Protein AF-A0AAN6MLG3-F1 (afdb_monomer_lite)

pLDDT: mean 74.7, std 16.3, range [35.72, 95.75]

Structure (mmCIF, N/CA/C/O backbone):
data_AF-A0AAN6MLG3-F1
#
_entry.id   AF-A0AAN6MLG3-F1
#
loop_
_atom_site.group_PDB
_atom_site.id
_atom_site.type_symbol
_atom_site.label_atom_id
_atom_site.label_alt_id
_atom_site.label_comp_id
_atom_site.label_asym_id
_atom_site.label_entity_id
_atom_site.label_seq_id
_atom_site.pdbx_PDB_ins_code
_atom_site.Cartn_x
_atom_site.Cartn_y
_atom_site.Cartn_z
_atom_site.occupancy
_atom_site.B_iso_or_equiv
_atom_site.auth_seq_id
_atom_site.auth_comp_id
_atom_site.auth_asym_id
_atom_site.auth_atom_id
_atom_site.pdbx_PDB_model_num
ATOM 1 N N . MET A 1 1 ? 61.355 -0.699 26.979 1.00 39.03 1 MET A N 1
ATOM 2 C CA . MET A 1 1 ? 60.784 -0.140 25.737 1.00 39.03 1 MET A CA 1
ATOM 3 C C . MET A 1 1 ? 59.552 -0.961 25.421 1.00 39.03 1 MET A C 1
ATOM 5 O O . MET A 1 1 ? 59.698 -2.146 25.158 1.00 39.03 1 MET A O 1
ATOM 9 N N . ALA A 1 2 ? 58.367 -0.387 25.614 1.00 37.03 2 ALA A N 1
ATOM 10 C CA . ALA A 1 2 ? 57.099 -1.087 25.440 1.00 37.03 2 ALA A CA 1
ATOM 11 C C . ALA A 1 2 ? 56.761 -1.196 23.945 1.00 37.03 2 ALA A C 1
ATOM 13 O O . ALA A 1 2 ? 56.869 -0.209 23.219 1.00 37.03 2 ALA A O 1
ATOM 14 N N . GLN A 1 3 ? 56.396 -2.400 23.507 1.00 35.72 3 GLN A N 1
ATOM 15 C CA . GLN A 1 3 ? 55.822 -2.662 22.191 1.00 35.72 3 GLN A CA 1
ATOM 16 C C . GLN A 1 3 ? 54.368 -2.180 22.207 1.00 35.72 3 GLN A C 1
ATOM 18 O O . GLN A 1 3 ? 53.610 -2.551 23.100 1.00 35.72 3 GLN A O 1
ATOM 23 N N . ALA A 1 4 ? 54.000 -1.325 21.256 1.00 36.88 4 ALA A N 1
ATOM 24 C CA . ALA A 1 4 ? 52.615 -0.947 21.018 1.00 36.88 4 ALA A CA 1
ATOM 25 C C . ALA A 1 4 ? 52.067 -1.848 19.907 1.00 36.88 4 ALA A C 1
ATOM 27 O O . ALA A 1 4 ? 52.471 -1.729 18.750 1.00 36.88 4 ALA A O 1
ATOM 28 N N . GLU A 1 5 ? 51.185 -2.770 20.284 1.00 39.78 5 GLU A N 1
ATOM 29 C CA . GLU A 1 5 ? 50.334 -3.521 19.366 1.00 39.78 5 GLU A CA 1
ATOM 30 C C . GLU A 1 5 ? 49.346 -2.547 18.716 1.00 39.78 5 GLU A C 1
ATOM 32 O O . GLU A 1 5 ? 48.476 -1.972 19.372 1.00 39.78 5 GLU A O 1
ATOM 37 N N . THR A 1 6 ? 49.499 -2.320 17.415 1.00 40.38 6 THR A N 1
ATOM 38 C CA . THR A 1 6 ? 48.501 -1.620 16.608 1.00 40.38 6 THR A CA 1
ATOM 39 C C . THR A 1 6 ? 47.349 -2.579 16.333 1.00 40.38 6 THR A C 1
ATOM 41 O O . THR A 1 6 ? 47.477 -3.482 15.507 1.00 40.38 6 THR A O 1
ATOM 44 N N . LEU A 1 7 ? 46.238 -2.380 17.046 1.00 38.62 7 LEU A N 1
ATOM 45 C CA . LEU A 1 7 ? 44.931 -2.956 16.733 1.00 38.62 7 LEU A CA 1
ATOM 46 C C . LEU A 1 7 ? 44.590 -2.652 15.269 1.00 38.62 7 LEU A C 1
ATOM 48 O O . LEU A 1 7 ? 44.518 -1.485 14.874 1.00 38.62 7 LEU A O 1
ATOM 52 N N . GLY A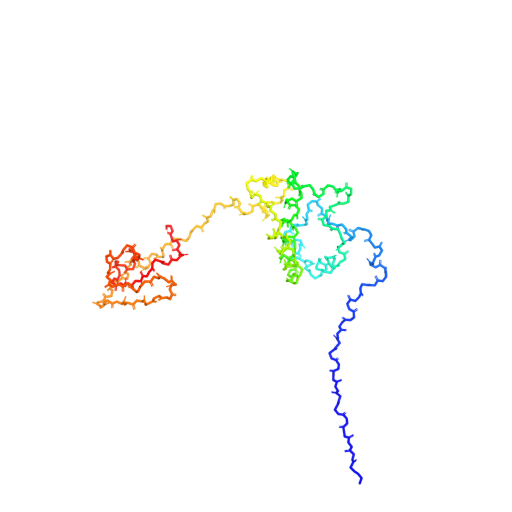 1 8 ? 44.416 -3.709 14.475 1.00 37.19 8 GLY A N 1
ATOM 53 C CA . GLY A 1 8 ? 43.867 -3.624 13.131 1.00 37.19 8 GLY A CA 1
ATOM 54 C C . GLY A 1 8 ? 42.471 -3.027 13.213 1.00 37.19 8 GLY A C 1
ATOM 55 O O . GLY A 1 8 ? 41.558 -3.635 13.761 1.00 37.19 8 GLY A O 1
ATOM 56 N N . VAL A 1 9 ? 42.335 -1.800 12.722 1.00 38.03 9 VAL A N 1
ATOM 57 C CA . VAL A 1 9 ? 41.037 -1.246 12.367 1.00 38.03 9 VAL A CA 1
ATOM 58 C C . VAL A 1 9 ? 40.644 -1.976 11.094 1.00 38.03 9 VAL A C 1
ATOM 60 O O . VAL A 1 9 ? 41.190 -1.680 10.028 1.00 38.03 9 VAL A O 1
ATOM 63 N N . ASP A 1 10 ? 39.759 -2.959 11.233 1.00 35.91 10 ASP A N 1
ATOM 64 C CA . ASP A 1 10 ? 38.975 -3.472 10.119 1.00 35.91 10 ASP A CA 1
ATOM 65 C C . ASP A 1 10 ? 38.279 -2.255 9.513 1.00 35.91 10 ASP A C 1
ATOM 67 O O . ASP A 1 10 ? 37.382 -1.653 10.105 1.00 35.91 10 ASP A O 1
ATOM 71 N N . LYS A 1 11 ? 38.807 -1.792 8.380 1.00 37.47 11 LYS A N 1
ATOM 72 C CA . LYS A 1 11 ? 38.084 -0.854 7.542 1.00 37.47 11 LYS A CA 1
ATOM 73 C C . LYS A 1 11 ? 36.884 -1.640 7.061 1.00 37.47 11 LYS A C 1
ATOM 75 O O . LYS A 1 11 ? 37.064 -2.579 6.291 1.00 37.47 11 LYS A O 1
ATOM 80 N N . ASP A 1 12 ? 35.704 -1.264 7.539 1.00 37.47 12 ASP A N 1
ATOM 81 C CA . ASP A 1 12 ? 34.470 -1.528 6.821 1.00 37.47 12 ASP A CA 1
ATOM 82 C C . ASP A 1 12 ? 34.761 -1.177 5.357 1.00 37.47 12 ASP A C 1
ATOM 84 O O . ASP A 1 12 ? 35.065 -0.022 5.036 1.00 37.47 12 ASP A O 1
ATOM 88 N N . GLU A 1 13 ? 34.826 -2.199 4.503 1.00 40.91 13 GLU A N 1
ATOM 89 C CA . GLU A 1 13 ? 34.836 -2.031 3.059 1.00 40.91 13 GLU A CA 1
ATOM 90 C C . GLU A 1 13 ? 33.511 -1.351 2.733 1.00 40.91 13 GLU A C 1
ATOM 92 O O . GLU A 1 13 ? 32.466 -1.975 2.575 1.00 40.91 13 GLU A O 1
ATOM 97 N N . GLU A 1 14 ? 33.542 -0.023 2.745 1.00 47.22 14 GLU A N 1
ATOM 98 C CA . GLU A 1 14 ? 32.589 0.808 2.046 1.00 47.22 14 GLU A CA 1
ATOM 99 C C . GLU A 1 14 ? 32.763 0.393 0.585 1.00 47.22 14 GLU A C 1
ATOM 101 O O . GLU A 1 14 ? 33.699 0.847 -0.077 1.00 47.22 14 GLU A O 1
ATOM 106 N N . ASP A 1 15 ? 31.962 -0.592 0.151 1.00 47.97 15 ASP A N 1
ATOM 107 C CA . ASP A 1 15 ? 31.847 -1.014 -1.240 1.00 47.97 15 ASP A CA 1
ATOM 108 C C . ASP A 1 15 ? 31.888 0.265 -2.073 1.00 47.97 15 ASP A C 1
ATOM 110 O O . ASP A 1 15 ? 30.999 1.116 -1.955 1.00 47.97 15 ASP A O 1
ATOM 114 N N . ASP A 1 16 ? 32.960 0.447 -2.846 1.00 50.84 16 ASP A N 1
ATOM 115 C CA . ASP A 1 16 ? 33.102 1.556 -3.780 1.00 50.84 16 ASP A CA 1
ATOM 116 C C . ASP A 1 16 ? 32.096 1.303 -4.911 1.00 50.84 16 ASP A C 1
ATOM 118 O O . ASP A 1 16 ? 32.432 0.844 -5.998 1.00 50.84 16 ASP A O 1
ATOM 122 N N . ASP A 1 17 ? 30.820 1.542 -4.597 1.00 57.00 17 ASP A N 1
ATOM 123 C CA . ASP A 1 17 ? 29.603 1.252 -5.363 1.00 57.00 17 ASP A CA 1
ATOM 124 C C . ASP A 1 17 ? 29.434 2.273 -6.503 1.00 57.00 17 ASP A C 1
ATOM 126 O O . ASP A 1 17 ? 28.324 2.631 -6.911 1.00 57.00 17 ASP A O 1
ATOM 130 N N . ARG A 1 18 ? 30.560 2.815 -6.992 1.00 55.94 18 ARG A N 1
ATOM 131 C CA . ARG A 1 18 ? 30.592 3.674 -8.164 1.00 55.94 18 ARG A CA 1
ATOM 132 C C . ARG A 1 18 ? 30.417 2.787 -9.396 1.00 55.94 18 ARG A C 1
ATOM 134 O O . ARG A 1 18 ? 31.162 1.824 -9.571 1.00 55.94 18 ARG A O 1
ATOM 141 N N . PRO A 1 19 ? 29.436 3.099 -10.255 1.00 55.22 19 PRO A N 1
ATOM 142 C CA . PRO A 1 19 ? 29.181 2.323 -11.458 1.00 55.22 19 PRO A CA 1
ATOM 143 C C . PRO A 1 19 ? 30.453 2.243 -12.313 1.00 55.22 19 PRO A C 1
ATOM 145 O O . PRO A 1 19 ? 31.112 3.258 -12.531 1.00 55.22 19 PRO A O 1
ATOM 148 N N . THR A 1 20 ? 30.818 1.047 -12.780 1.00 58.16 20 THR A N 1
ATOM 149 C CA . THR A 1 20 ? 31.962 0.879 -13.688 1.00 58.16 20 THR A CA 1
ATOM 150 C C . THR A 1 20 ? 31.683 1.604 -15.008 1.00 58.16 20 THR A C 1
ATOM 152 O O . THR A 1 20 ? 30.547 1.593 -15.485 1.00 58.16 20 THR A O 1
ATOM 155 N N . ASP A 1 21 ? 32.706 2.220 -15.617 1.00 55.84 21 ASP A N 1
ATOM 156 C CA . ASP A 1 21 ? 32.570 3.010 -16.859 1.00 55.84 21 ASP A CA 1
ATOM 157 C C . ASP A 1 21 ? 31.824 2.251 -17.978 1.00 55.84 21 ASP A C 1
ATOM 159 O O . ASP A 1 21 ? 31.069 2.845 -18.744 1.00 55.84 21 ASP A O 1
ATOM 163 N N . GLU A 1 22 ? 31.946 0.923 -18.035 1.00 56.06 22 GLU A N 1
ATOM 164 C CA . GLU A 1 22 ? 31.243 0.072 -19.006 1.00 56.06 22 GLU A CA 1
ATOM 165 C C . GLU A 1 22 ? 29.717 0.033 -18.800 1.00 56.06 22 GLU A C 1
ATOM 167 O O . GLU A 1 22 ? 28.959 0.031 -19.770 1.00 56.06 22 GLU A O 1
ATOM 172 N N . LEU A 1 23 ? 29.241 0.044 -17.550 1.00 57.00 23 LEU A N 1
ATOM 173 C CA . LEU A 1 23 ? 27.809 0.037 -17.222 1.00 57.00 23 LEU A CA 1
ATOM 174 C C . LEU A 1 23 ? 27.195 1.440 -17.282 1.00 57.00 23 LEU A C 1
ATOM 176 O O . LEU A 1 23 ? 25.992 1.578 -17.510 1.00 57.00 23 LEU A O 1
ATOM 180 N N . ILE A 1 24 ? 28.019 2.485 -17.143 1.00 57.22 24 ILE A N 1
ATOM 181 C CA . ILE A 1 24 ? 27.606 3.878 -17.350 1.00 57.22 24 ILE A CA 1
ATOM 182 C C . ILE A 1 24 ? 27.152 4.100 -18.797 1.00 57.22 24 ILE A C 1
ATOM 184 O O . ILE A 1 24 ? 26.248 4.902 -19.007 1.00 57.22 24 ILE A O 1
ATOM 188 N N . HIS A 1 25 ? 27.706 3.379 -19.777 1.00 57.56 25 HIS A N 1
ATOM 189 C CA . HIS A 1 25 ? 27.414 3.552 -21.207 1.00 57.56 25 HIS A CA 1
ATOM 190 C C . HIS A 1 25 ? 26.347 2.609 -21.782 1.00 57.56 25 HIS A C 1
ATOM 192 O O . HIS A 1 25 ? 26.108 2.631 -22.988 1.00 57.56 25 HIS A O 1
ATOM 198 N N . ASN A 1 26 ? 25.681 1.797 -20.955 1.00 70.56 26 ASN A N 1
ATOM 199 C CA . ASN A 1 26 ? 24.587 0.958 -21.434 1.00 70.56 26 ASN A CA 1
ATOM 200 C C . ASN A 1 26 ? 23.271 1.756 -21.487 1.00 70.56 26 ASN A C 1
ATOM 202 O O . ASN A 1 26 ? 22.559 1.874 -20.486 1.00 70.56 26 ASN A O 1
ATOM 206 N N . GLU A 1 27 ? 22.947 2.278 -22.672 1.00 70.06 27 GLU A N 1
ATOM 207 C CA . GLU A 1 27 ? 21.729 3.058 -22.935 1.00 70.06 27 GLU A CA 1
ATOM 208 C C . GLU A 1 27 ? 20.440 2.285 -22.589 1.00 70.06 27 GLU A C 1
ATOM 210 O O . GLU A 1 27 ? 19.469 2.890 -22.134 1.00 70.06 27 GLU A O 1
ATOM 215 N N . GLU A 1 28 ? 20.439 0.949 -22.678 1.00 72.69 28 GLU A N 1
ATOM 216 C CA . GLU A 1 28 ? 19.277 0.118 -22.327 1.00 72.69 28 GLU A CA 1
ATOM 217 C C . GLU A 1 28 ? 18.967 0.136 -20.822 1.00 72.69 28 GLU A C 1
ATOM 219 O O . GLU A 1 28 ? 17.814 -0.027 -20.419 1.00 72.69 28 GLU A O 1
ATOM 224 N N . LEU A 1 29 ? 19.976 0.350 -19.969 1.00 75.44 29 LEU A N 1
ATOM 225 C CA . LEU A 1 29 ? 19.796 0.433 -18.514 1.00 75.44 29 LEU A CA 1
ATOM 226 C C . LEU A 1 29 ? 19.329 1.819 -18.063 1.00 75.44 29 LEU A C 1
ATOM 228 O O . LEU A 1 29 ? 18.821 1.967 -16.948 1.00 75.44 29 LEU A O 1
ATOM 232 N N . TRP A 1 30 ? 19.482 2.838 -18.913 1.00 78.19 30 TRP A N 1
ATOM 233 C CA . TRP A 1 30 ? 19.115 4.208 -18.573 1.00 78.19 30 TRP A CA 1
ATOM 234 C C . TRP A 1 30 ? 17.603 4.412 -18.527 1.00 78.19 30 TRP A C 1
ATOM 236 O O . TRP A 1 30 ? 17.131 5.245 -17.746 1.00 78.19 30 TRP A O 1
ATOM 246 N N . PHE A 1 31 ? 16.851 3.659 -19.332 1.00 80.12 31 PHE A N 1
ATOM 247 C CA . PHE A 1 31 ? 15.403 3.776 -19.457 1.00 80.12 31 PHE A CA 1
ATOM 248 C C . PHE A 1 31 ? 14.669 2.648 -18.711 1.00 80.12 31 PHE A C 1
ATOM 250 O O . PHE A 1 31 ? 15.171 1.532 -18.572 1.00 80.12 31 PHE A O 1
ATOM 257 N N . PRO A 1 32 ? 13.457 2.903 -18.193 1.00 78.75 32 PRO A N 1
ATOM 258 C CA . PRO A 1 32 ? 12.602 1.846 -17.676 1.00 78.75 32 PRO A CA 1
ATOM 259 C C . PRO A 1 32 ? 12.099 0.956 -18.820 1.00 78.75 32 PRO A C 1
ATOM 261 O O . PRO A 1 32 ? 11.689 1.450 -19.871 1.00 78.75 32 PRO A O 1
ATOM 264 N N . SER A 1 33 ? 12.053 -0.357 -18.582 1.00 77.31 33 SER A N 1
ATOM 265 C CA . SER A 1 33 ? 11.338 -1.283 -19.463 1.00 77.31 33 SER A CA 1
ATOM 266 C C . SER A 1 33 ? 9.832 -1.165 -19.227 1.00 77.31 33 SER A C 1
ATOM 268 O O . SER A 1 33 ? 9.378 -1.052 -18.083 1.00 77.31 33 SER A O 1
ATOM 270 N N . TRP A 1 34 ? 9.050 -1.158 -20.311 1.00 72.19 34 TRP A N 1
ATOM 271 C CA . TRP A 1 34 ? 7.597 -1.035 -20.237 1.00 72.19 34 TRP A CA 1
ATOM 272 C C . TRP A 1 34 ? 6.859 -2.145 -20.998 1.00 72.19 34 TRP A C 1
ATOM 274 O O . TRP A 1 34 ? 7.113 -2.317 -22.191 1.00 72.19 34 TRP A O 1
ATOM 284 N N . PRO A 1 35 ? 5.887 -2.829 -20.358 1.00 75.38 35 PRO A N 1
ATOM 285 C CA . PRO A 1 35 ? 5.625 -2.822 -18.914 1.00 75.38 35 PRO A CA 1
ATOM 286 C C . PRO A 1 35 ? 6.829 -3.394 -18.137 1.00 75.38 35 PRO A C 1
ATOM 288 O O . PRO A 1 35 ? 7.578 -4.194 -18.699 1.00 75.38 35 PRO A O 1
ATOM 291 N N . PRO A 1 36 ? 7.032 -3.033 -16.852 1.00 79.06 36 PRO A N 1
ATOM 292 C CA . PRO A 1 36 ? 8.096 -3.652 -16.056 1.00 79.06 36 PRO A CA 1
ATOM 293 C C . PRO A 1 36 ? 7.854 -5.163 -15.955 1.00 79.06 36 PRO A C 1
ATOM 295 O O . PRO A 1 36 ? 6.730 -5.593 -16.208 1.00 79.06 36 PRO A O 1
ATOM 298 N N . PRO A 1 37 ? 8.826 -5.999 -15.572 1.00 83.62 37 PRO A N 1
ATOM 299 C CA . PRO A 1 37 ? 8.610 -7.435 -15.413 1.00 83.62 37 PRO A CA 1
ATOM 300 C C . PRO A 1 37 ? 7.599 -7.779 -14.310 1.00 83.62 37 PRO A C 1
ATOM 302 O O . PRO A 1 37 ? 7.250 -6.959 -13.452 1.00 83.62 37 PRO A O 1
ATOM 305 N N . ASN A 1 38 ? 7.077 -9.005 -14.355 1.00 82.69 38 ASN A N 1
ATOM 306 C CA . ASN A 1 38 ? 6.112 -9.466 -13.364 1.00 82.69 38 ASN A CA 1
ATOM 307 C C . ASN A 1 38 ? 6.758 -9.673 -11.982 1.00 82.69 38 ASN A C 1
ATOM 309 O O . ASN A 1 38 ? 7.988 -9.743 -11.887 1.00 82.69 38 ASN A O 1
ATOM 313 N N . PRO A 1 39 ? 5.955 -9.748 -10.902 1.00 83.56 39 PRO A N 1
ATOM 314 C CA . PRO A 1 39 ? 6.504 -9.773 -9.553 1.00 83.56 39 PRO A CA 1
ATOM 315 C C . PRO A 1 39 ? 7.445 -10.957 -9.376 1.00 83.56 39 PRO A C 1
ATOM 317 O O . PRO A 1 39 ? 8.556 -10.792 -8.887 1.00 83.56 39 PRO A O 1
ATOM 320 N N . ARG A 1 40 ? 7.054 -12.141 -9.856 1.00 85.00 40 ARG A N 1
ATOM 321 C CA . ARG A 1 40 ? 7.876 -13.350 -9.756 1.00 85.00 40 ARG A CA 1
ATOM 322 C C . ARG A 1 40 ? 9.226 -13.230 -10.458 1.00 85.00 40 ARG A C 1
ATOM 324 O O . ARG A 1 40 ? 10.214 -13.668 -9.881 1.00 85.00 40 ARG A O 1
ATOM 331 N N . ALA A 1 41 ? 9.294 -12.620 -11.638 1.00 85.81 41 ALA A N 1
ATOM 332 C CA . ALA A 1 41 ? 10.550 -12.409 -12.354 1.00 85.81 41 ALA A CA 1
ATOM 333 C C . ALA A 1 41 ? 11.469 -11.439 -11.602 1.00 85.81 41 ALA A C 1
ATOM 335 O O . ALA A 1 41 ? 12.659 -11.709 -11.462 1.00 85.81 41 ALA A O 1
ATOM 336 N N . ILE A 1 42 ? 10.919 -10.347 -11.056 1.00 87.31 42 ILE A N 1
ATOM 337 C CA . ILE A 1 42 ? 11.704 -9.410 -10.237 1.00 87.31 42 ILE A CA 1
ATOM 338 C C . ILE A 1 42 ? 12.214 -10.109 -8.973 1.00 87.31 42 ILE A C 1
ATOM 340 O O . ILE A 1 42 ? 13.367 -9.938 -8.599 1.00 87.31 42 ILE A O 1
ATOM 344 N N . LEU A 1 43 ? 11.370 -10.911 -8.321 1.00 87.94 43 LEU A N 1
ATOM 345 C CA . LEU A 1 43 ? 11.724 -11.616 -7.091 1.00 87.94 43 LEU A CA 1
ATOM 346 C C . LEU A 1 43 ? 12.750 -12.735 -7.326 1.00 87.94 43 LEU A C 1
ATOM 348 O O . LEU A 1 43 ? 13.587 -12.962 -6.455 1.00 87.94 43 LEU A O 1
ATOM 352 N N . ALA A 1 44 ? 12.698 -13.415 -8.476 1.00 91.25 44 ALA A N 1
ATOM 353 C CA . ALA A 1 44 ? 13.640 -14.473 -8.840 1.00 91.25 44 ALA A CA 1
ATOM 354 C C . ALA A 1 44 ? 15.071 -13.944 -9.018 1.00 91.25 44 ALA A C 1
ATOM 356 O O . ALA A 1 44 ? 16.025 -14.614 -8.636 1.00 91.25 44 ALA A O 1
ATOM 357 N N . GLU A 1 45 ? 15.213 -12.727 -9.543 1.00 91.06 45 GLU A N 1
ATOM 358 C CA . GLU A 1 45 ? 16.504 -12.089 -9.824 1.00 91.06 45 GLU A CA 1
ATOM 359 C C . GLU A 1 45 ? 16.645 -10.759 -9.067 1.00 91.06 45 GLU A C 1
ATOM 361 O O . GLU A 1 45 ? 17.124 -9.762 -9.611 1.00 91.06 45 GLU A O 1
ATOM 366 N N . ARG A 1 46 ? 16.202 -10.721 -7.802 1.00 89.25 46 ARG A N 1
ATOM 367 C CA . ARG A 1 46 ? 16.035 -9.470 -7.040 1.00 89.25 46 ARG A CA 1
ATOM 368 C C . ARG A 1 46 ? 17.295 -8.609 -6.994 1.00 89.25 46 ARG A C 1
ATOM 370 O O . ARG A 1 46 ? 17.213 -7.405 -7.227 1.00 89.25 46 ARG A O 1
ATOM 377 N N . GLU A 1 47 ? 18.448 -9.202 -6.701 1.00 87.38 47 GLU A N 1
ATOM 378 C CA . GLU A 1 47 ? 19.713 -8.466 -6.577 1.00 87.38 47 GLU A CA 1
ATOM 379 C C . GLU A 1 47 ? 20.178 -7.894 -7.919 1.00 87.38 47 GLU A C 1
ATOM 381 O O . GLU A 1 47 ? 20.505 -6.711 -8.001 1.00 87.38 47 GLU A O 1
ATOM 386 N N . ALA A 1 48 ? 20.108 -8.687 -8.991 1.00 86.81 48 ALA A N 1
ATOM 387 C CA . ALA A 1 48 ? 20.423 -8.227 -10.342 1.00 86.81 48 ALA A CA 1
ATOM 388 C C . ALA A 1 48 ? 19.445 -7.133 -10.805 1.00 86.81 48 ALA A C 1
ATOM 390 O O . ALA A 1 48 ? 19.847 -6.131 -11.403 1.00 86.81 48 ALA A O 1
ATOM 391 N N . TYR A 1 49 ? 18.157 -7.272 -10.471 1.00 88.19 49 TYR A N 1
ATOM 392 C CA . TYR A 1 49 ? 17.141 -6.259 -10.745 1.00 88.19 49 TYR A CA 1
ATOM 393 C C . TYR A 1 49 ? 17.435 -4.953 -10.010 1.00 88.19 49 TYR A C 1
ATOM 395 O O . TYR A 1 49 ? 17.391 -3.879 -10.612 1.00 88.19 49 TYR A O 1
ATOM 403 N N . ARG A 1 50 ? 17.770 -5.043 -8.720 1.00 88.38 50 ARG A N 1
ATOM 404 C CA . ARG A 1 50 ? 18.158 -3.900 -7.895 1.00 88.38 50 ARG A CA 1
ATOM 405 C C . ARG A 1 50 ? 19.410 -3.228 -8.443 1.00 88.38 50 ARG A C 1
ATOM 407 O O . ARG A 1 50 ? 19.427 -2.004 -8.526 1.00 88.38 50 ARG A O 1
ATOM 414 N N . HIS A 1 51 ? 20.411 -4.005 -8.861 1.00 85.69 51 HIS A N 1
ATOM 415 C CA . HIS A 1 51 ? 21.618 -3.481 -9.492 1.00 85.69 51 HIS A CA 1
ATOM 416 C C . HIS A 1 51 ? 21.265 -2.690 -10.754 1.00 85.69 51 HIS A C 1
ATOM 418 O O . HIS A 1 51 ? 21.620 -1.523 -10.843 1.00 85.69 51 HIS A O 1
ATOM 424 N N . ARG A 1 52 ? 20.445 -3.242 -11.659 1.00 85.06 52 ARG A N 1
ATOM 425 C CA . ARG A 1 52 ? 19.938 -2.522 -12.842 1.00 85.06 52 ARG A CA 1
ATOM 426 C C . ARG A 1 52 ? 19.227 -1.212 -12.489 1.00 85.06 52 ARG A C 1
ATOM 428 O O . ARG A 1 52 ? 19.449 -0.209 -13.158 1.00 85.06 52 ARG A O 1
ATOM 435 N N . LEU A 1 53 ? 18.389 -1.196 -11.450 1.00 86.25 53 LEU A N 1
ATOM 436 C CA . LEU A 1 53 ? 17.681 0.022 -11.036 1.00 86.25 53 LEU A CA 1
ATOM 437 C C . LEU A 1 53 ? 18.630 1.154 -10.614 1.00 86.25 53 LEU A C 1
ATOM 439 O O . LEU A 1 53 ? 18.249 2.314 -10.752 1.00 86.25 53 LEU A O 1
ATOM 443 N N . ARG A 1 54 ? 19.851 0.846 -10.151 1.00 82.12 54 ARG A N 1
ATOM 444 C CA . ARG A 1 54 ? 20.864 1.861 -9.805 1.00 82.12 54 ARG A CA 1
ATOM 445 C C . ARG A 1 54 ? 21.330 2.671 -11.015 1.00 82.12 54 ARG A C 1
ATOM 447 O O . ARG A 1 54 ? 21.646 3.844 -10.862 1.00 82.12 54 ARG A O 1
ATOM 454 N N . TYR A 1 55 ? 21.335 2.071 -12.205 1.00 82.94 55 TYR A N 1
ATOM 455 C CA . TYR A 1 55 ? 21.798 2.710 -13.446 1.00 82.94 55 TYR A CA 1
ATOM 456 C C . TYR A 1 55 ? 20.687 3.449 -14.200 1.00 82.94 55 TYR A C 1
ATOM 458 O O . TYR A 1 55 ? 20.945 4.086 -15.223 1.00 82.94 55 TYR A O 1
ATOM 466 N N . ARG A 1 56 ? 19.445 3.395 -13.702 1.00 81.56 56 ARG A N 1
ATOM 467 C CA . ARG A 1 56 ? 18.309 4.063 -14.337 1.00 81.56 56 ARG A CA 1
ATOM 468 C C . ARG A 1 56 ? 18.455 5.580 -14.215 1.00 81.56 56 ARG A C 1
ATOM 470 O O . ARG A 1 56 ? 18.386 6.135 -13.121 1.00 81.56 56 ARG A O 1
ATOM 477 N N . ARG A 1 57 ? 18.589 6.258 -15.357 1.00 78.75 57 ARG A N 1
ATOM 478 C CA . ARG A 1 57 ? 18.741 7.719 -15.447 1.00 78.75 57 ARG A CA 1
ATOM 479 C C . ARG A 1 57 ? 17.424 8.432 -15.744 1.00 78.75 57 ARG A C 1
ATOM 481 O O . ARG A 1 57 ? 17.224 9.564 -15.307 1.00 78.75 57 ARG A O 1
ATOM 488 N N . TYR A 1 58 ? 16.525 7.771 -16.470 1.00 78.88 58 TYR A N 1
ATOM 489 C CA . TYR A 1 58 ? 15.266 8.341 -16.932 1.00 78.88 58 TYR A CA 1
ATOM 490 C C . TYR A 1 58 ? 14.059 7.700 -16.244 1.00 78.88 58 TYR A C 1
ATOM 492 O O . TYR A 1 58 ? 14.058 6.531 -15.860 1.00 78.88 58 TYR A O 1
ATOM 500 N N . ARG A 1 59 ? 13.000 8.498 -16.069 1.00 75.62 59 ARG A N 1
ATOM 501 C CA . ARG A 1 59 ? 11.753 8.086 -15.397 1.00 75.62 59 ARG A CA 1
ATOM 502 C C . ARG A 1 59 ? 10.699 7.532 -16.354 1.00 75.62 59 ARG A C 1
ATOM 504 O O . ARG A 1 59 ? 9.765 6.874 -15.892 1.00 75.62 59 ARG A O 1
ATOM 511 N N . ALA A 1 60 ? 10.847 7.820 -17.643 1.00 76.50 60 ALA A N 1
ATOM 512 C CA . ALA A 1 60 ? 9.961 7.412 -18.722 1.00 76.50 60 ALA A CA 1
ATOM 513 C C . ALA A 1 60 ? 10.748 6.584 -19.752 1.00 76.50 60 ALA A C 1
ATOM 515 O O . ALA A 1 60 ? 11.960 6.785 -19.858 1.00 76.50 60 ALA A O 1
ATOM 516 N N . PRO A 1 61 ? 10.087 5.662 -20.475 1.00 76.19 61 PRO A N 1
ATOM 517 C CA . PRO A 1 61 ? 10.693 4.937 -21.589 1.00 76.19 61 PRO A CA 1
ATOM 518 C C . PRO A 1 61 ? 11.271 5.869 -22.658 1.00 76.19 61 PRO A C 1
ATOM 520 O O . PRO A 1 61 ? 10.889 7.037 -22.766 1.00 76.19 61 PRO A O 1
ATOM 523 N N . GLU A 1 62 ? 12.175 5.332 -23.469 1.00 76.06 62 GLU A N 1
ATOM 524 C CA . GLU A 1 62 ? 12.812 6.076 -24.550 1.00 76.06 62 GLU A CA 1
ATOM 525 C C . GLU A 1 62 ? 11.778 6.669 -25.529 1.00 76.06 62 GLU A C 1
ATOM 527 O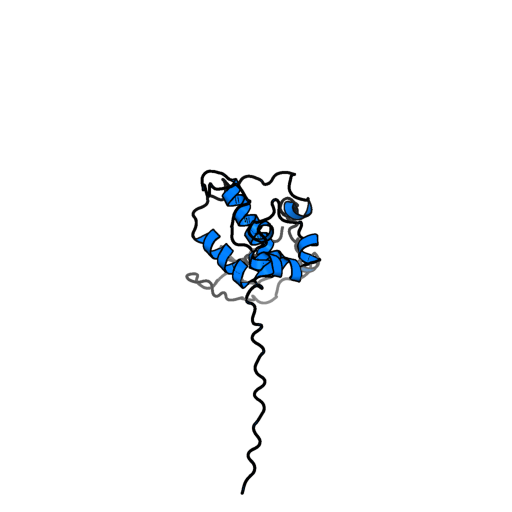 O . GLU A 1 62 ? 10.763 6.050 -25.852 1.00 76.06 62 GLU A O 1
ATOM 532 N N . GLY A 1 63 ? 12.014 7.907 -25.973 1.00 72.44 63 GLY A N 1
ATOM 533 C CA . GLY A 1 63 ? 11.127 8.627 -26.895 1.00 72.44 63 GLY A CA 1
ATOM 534 C C . GLY A 1 63 ? 9.902 9.288 -26.248 1.00 72.44 63 GLY A C 1
ATOM 535 O O . GLY A 1 63 ? 9.208 10.054 -26.917 1.00 72.44 63 GLY A O 1
ATOM 536 N N . ILE A 1 64 ? 9.650 9.069 -24.952 1.00 69.44 64 ILE A 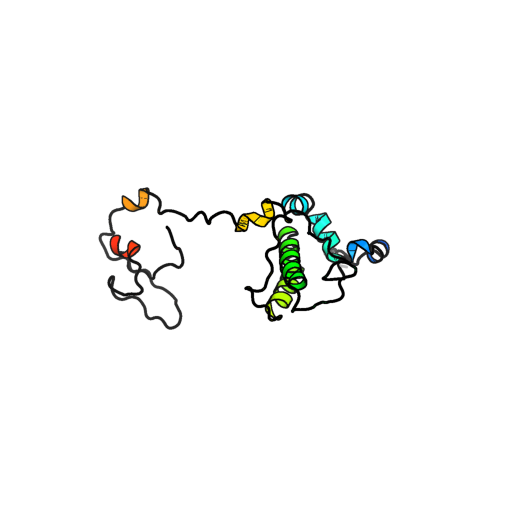N 1
ATOM 537 C CA . ILE A 1 64 ? 8.552 9.711 -24.215 1.00 69.44 64 ILE A CA 1
ATOM 538 C C . ILE A 1 64 ? 9.086 10.958 -23.502 1.00 69.44 64 ILE A C 1
ATOM 540 O O . ILE A 1 64 ? 9.648 10.890 -22.412 1.00 69.44 64 ILE A O 1
ATOM 544 N N . ILE A 1 65 ? 8.919 12.112 -24.152 1.00 60.59 65 ILE A N 1
ATOM 545 C CA . ILE A 1 65 ? 9.426 13.413 -23.675 1.00 60.59 65 ILE A CA 1
ATOM 546 C C . ILE A 1 65 ? 8.369 14.157 -22.845 1.00 60.59 65 ILE A C 1
ATOM 548 O O . ILE A 1 65 ? 8.695 14.978 -21.988 1.00 60.59 65 ILE A O 1
ATOM 552 N N . GLU A 1 66 ? 7.089 13.863 -23.069 1.00 57.97 66 GLU A N 1
ATOM 553 C CA . GLU A 1 66 ? 6.003 14.492 -22.331 1.00 57.97 66 GLU A CA 1
ATOM 554 C C . GLU A 1 66 ? 5.869 13.883 -20.933 1.00 57.97 66 GLU A C 1
ATOM 556 O O . GLU A 1 66 ? 5.116 12.933 -20.711 1.00 57.97 66 GLU A O 1
ATOM 561 N N . ASP A 1 67 ? 6.523 14.510 -19.953 1.00 53.59 67 ASP A N 1
ATOM 562 C CA . ASP A 1 67 ? 6.112 14.430 -18.548 1.00 53.59 67 ASP A CA 1
ATOM 563 C C . ASP A 1 67 ? 4.832 15.257 -18.351 1.00 53.59 67 ASP A C 1
ATOM 565 O O . ASP A 1 67 ? 4.785 16.284 -17.675 1.00 53.59 67 ASP A O 1
ATOM 569 N N . SER A 1 68 ? 3.791 14.883 -19.091 1.00 51.75 68 SER A N 1
ATOM 570 C CA . SER A 1 68 ? 2.538 15.609 -19.107 1.00 51.75 68 SER A CA 1
ATOM 571 C C . SER A 1 68 ? 1.636 15.039 -18.022 1.00 51.75 68 SER A C 1
ATOM 573 O O . SER A 1 68 ? 1.162 13.905 -18.147 1.00 51.75 68 SER A O 1
ATOM 575 N N . PRO A 1 69 ? 1.299 15.821 -16.984 1.00 48.53 69 PRO A N 1
ATOM 576 C CA . PRO A 1 69 ? 0.288 15.423 -16.022 1.00 48.53 69 PRO A CA 1
ATOM 577 C C . PRO A 1 69 ? -1.101 15.305 -16.663 1.00 48.53 69 PRO A C 1
ATOM 579 O O . PRO A 1 69 ? -2.013 14.866 -15.978 1.00 48.53 69 PRO A O 1
ATOM 582 N N . LEU A 1 70 ? -1.305 15.688 -17.931 1.00 43.38 70 LEU A N 1
ATOM 583 C CA . LEU A 1 70 ? -2.577 15.521 -18.647 1.00 43.38 70 LEU A CA 1
ATOM 584 C C . LEU A 1 70 ? -2.730 14.121 -19.256 1.00 43.38 70 LEU A C 1
ATOM 586 O O . LEU A 1 70 ? -3.857 13.645 -19.380 1.00 43.38 70 LEU A O 1
ATOM 590 N N . TYR A 1 71 ? -1.626 13.440 -19.578 1.00 49.78 71 TYR A N 1
ATOM 591 C CA . TYR A 1 71 ? -1.656 12.098 -20.150 1.00 49.78 71 TYR A CA 1
ATOM 592 C C . TYR A 1 71 ? -1.455 11.052 -19.050 1.00 49.78 71 TYR A C 1
ATOM 594 O O . TYR A 1 71 ? -0.477 11.059 -18.304 1.00 49.78 71 TYR A O 1
ATOM 602 N N . GLY A 1 72 ? -2.410 10.128 -18.935 1.00 51.47 72 GLY A N 1
ATOM 603 C CA . GLY A 1 72 ? -2.453 9.111 -17.881 1.00 51.47 72 GLY A CA 1
ATOM 604 C C . GLY A 1 72 ? -1.223 8.197 -17.795 1.00 51.47 72 GLY A C 1
ATOM 605 O O . GLY A 1 72 ? -0.992 7.583 -16.754 1.00 51.47 72 GLY A O 1
ATOM 606 N N . LEU A 1 73 ? -0.406 8.156 -18.852 1.00 56.06 73 LEU A N 1
ATOM 607 C CA . LEU A 1 73 ? 0.803 7.346 -18.941 1.00 56.06 73 LEU A CA 1
ATOM 608 C C . LEU A 1 73 ? 1.864 7.758 -17.904 1.00 56.06 73 LEU A C 1
ATOM 610 O O . LEU A 1 73 ? 2.321 6.881 -17.181 1.00 56.06 73 LEU A O 1
ATOM 614 N N . SER A 1 74 ? 2.170 9.056 -17.709 1.00 62.88 74 SER A N 1
ATOM 615 C CA . SER A 1 74 ? 3.135 9.507 -16.667 1.00 62.88 74 SER A CA 1
ATOM 616 C C . SER A 1 74 ? 2.732 9.045 -15.258 1.00 62.88 74 SER A C 1
ATOM 618 O O . SER A 1 74 ? 3.563 8.622 -14.448 1.00 62.88 74 SER A O 1
ATOM 620 N N . ARG A 1 75 ? 1.421 9.016 -14.989 1.00 71.50 75 ARG A N 1
ATOM 621 C CA . ARG A 1 75 ? 0.861 8.592 -13.695 1.00 71.50 75 ARG A CA 1
ATOM 622 C C . ARG A 1 75 ? 0.990 7.099 -13.472 1.00 71.50 75 ARG A C 1
ATOM 624 O O . ARG A 1 75 ? 1.421 6.659 -12.407 1.00 71.50 75 ARG A O 1
ATOM 631 N N . LEU A 1 76 ? 0.641 6.333 -14.497 1.00 73.50 76 LEU A N 1
ATOM 632 C CA . LEU A 1 76 ? 0.769 4.891 -14.476 1.00 73.50 76 LEU A CA 1
ATOM 633 C C . LEU A 1 76 ? 2.250 4.481 -14.362 1.00 73.50 76 LEU A C 1
ATOM 635 O O . LEU A 1 76 ? 2.575 3.611 -13.556 1.00 73.50 76 LEU A O 1
ATOM 639 N N . TYR A 1 77 ? 3.164 5.179 -15.053 1.00 76.38 77 TYR A N 1
ATOM 640 C CA . TYR A 1 77 ? 4.613 4.989 -14.906 1.00 76.38 77 TYR A CA 1
ATOM 641 C C . TYR A 1 77 ? 5.079 5.206 -13.462 1.00 76.38 77 TYR A C 1
ATOM 643 O O . TYR A 1 77 ? 5.858 4.405 -12.954 1.00 76.38 77 TYR A O 1
ATOM 651 N N . GLY A 1 78 ? 4.587 6.242 -12.772 1.00 77.06 78 GLY A N 1
ATOM 652 C CA . GLY A 1 78 ? 4.920 6.488 -11.364 1.00 77.06 78 GLY A CA 1
ATOM 653 C C . GLY A 1 78 ? 4.556 5.331 -10.433 1.00 77.06 78 GLY A C 1
ATOM 654 O O . GLY A 1 78 ? 5.377 4.921 -9.611 1.00 77.06 78 GLY A O 1
ATOM 655 N N . LEU A 1 79 ? 3.367 4.752 -10.607 1.00 79.94 79 LEU A N 1
ATOM 656 C CA . LEU A 1 79 ? 2.932 3.590 -9.827 1.00 79.94 79 LEU A CA 1
ATOM 657 C C . LEU A 1 79 ? 3.783 2.351 -10.116 1.00 79.94 79 LEU A C 1
ATOM 659 O O . LEU A 1 79 ? 4.181 1.647 -9.189 1.00 79.94 79 LEU A O 1
ATOM 663 N N . PHE A 1 80 ? 4.106 2.103 -11.386 1.00 81.38 80 PHE A N 1
ATOM 664 C CA . PHE A 1 80 ? 4.959 0.979 -11.759 1.00 81.38 80 PHE A CA 1
ATOM 665 C C . PHE A 1 80 ? 6.391 1.128 -11.251 1.00 81.38 80 PHE A C 1
ATOM 667 O O . PHE A 1 80 ? 6.954 0.142 -10.784 1.00 81.38 80 PHE A O 1
ATOM 674 N N . ARG A 1 81 ? 6.955 2.343 -11.241 1.00 83.94 81 ARG A N 1
ATOM 675 C CA . ARG A 1 81 ? 8.269 2.584 -10.630 1.00 83.94 81 ARG A CA 1
ATOM 676 C C . ARG A 1 81 ? 8.252 2.266 -9.143 1.00 83.94 81 ARG A C 1
ATOM 678 O O . ARG A 1 81 ? 9.156 1.581 -8.676 1.00 83.94 81 ARG A O 1
ATOM 685 N N . LEU A 1 82 ? 7.229 2.715 -8.412 1.00 83.75 82 LEU A N 1
ATOM 686 C CA . LEU A 1 82 ? 7.086 2.399 -6.991 1.00 83.75 82 LEU A CA 1
ATOM 687 C C . LEU A 1 82 ? 6.983 0.884 -6.767 1.00 83.75 82 LEU A C 1
ATOM 689 O O . LEU A 1 82 ? 7.684 0.340 -5.918 1.00 83.75 82 LEU A O 1
ATOM 693 N N . TYR A 1 83 ? 6.162 0.204 -7.567 1.00 84.94 83 TYR A N 1
ATOM 694 C CA . TYR A 1 83 ? 6.050 -1.252 -7.560 1.00 84.94 83 TYR A CA 1
ATOM 695 C C . TYR A 1 83 ? 7.409 -1.940 -7.783 1.00 84.94 83 TYR A C 1
ATOM 697 O O . TYR A 1 83 ? 7.769 -2.829 -7.014 1.00 84.94 83 TYR A O 1
ATOM 705 N N . GLU A 1 84 ? 8.198 -1.504 -8.769 1.00 87.75 84 GLU A N 1
ATOM 706 C CA . GLU A 1 84 ? 9.540 -2.044 -9.014 1.00 87.75 84 GLU A CA 1
ATOM 707 C C . GLU A 1 84 ? 10.471 -1.830 -7.814 1.00 87.75 84 GLU A C 1
ATOM 709 O O . GLU A 1 84 ? 11.188 -2.757 -7.440 1.00 87.75 84 GLU A O 1
ATOM 714 N N . GLN A 1 85 ? 10.442 -0.646 -7.182 1.00 89.06 85 GLN A N 1
ATOM 715 C CA . GLN A 1 85 ? 11.268 -0.371 -5.998 1.00 89.06 85 GLN A CA 1
ATOM 716 C C . GLN A 1 85 ? 10.888 -1.265 -4.811 1.00 89.06 85 GLN A C 1
ATOM 718 O O . GLN A 1 85 ? 11.774 -1.726 -4.093 1.00 89.06 85 GLN A O 1
ATOM 723 N N . ILE A 1 86 ? 9.588 -1.522 -4.618 1.00 88.25 86 ILE A N 1
ATOM 724 C CA . ILE A 1 86 ? 9.084 -2.411 -3.563 1.00 88.25 86 ILE A CA 1
ATOM 725 C C . ILE A 1 86 ? 9.529 -3.853 -3.831 1.00 88.25 86 ILE A C 1
ATOM 727 O O . ILE A 1 86 ? 10.058 -4.508 -2.938 1.00 88.25 86 ILE A O 1
ATOM 731 N N . MET A 1 87 ? 9.360 -4.353 -5.059 1.00 88.75 87 MET A N 1
ATOM 732 C CA . MET A 1 87 ? 9.726 -5.736 -5.401 1.00 88.75 87 MET A CA 1
ATOM 733 C C . MET A 1 87 ? 11.240 -5.983 -5.336 1.00 88.75 87 MET A C 1
ATOM 735 O O . MET A 1 87 ? 11.678 -7.060 -4.919 1.00 88.75 87 MET A O 1
ATOM 739 N N . ALA A 1 88 ? 12.034 -4.979 -5.719 1.00 89.31 88 ALA A N 1
ATOM 740 C CA . ALA A 1 88 ? 13.493 -5.011 -5.666 1.00 89.31 88 ALA A CA 1
ATOM 741 C C . ALA A 1 88 ? 14.074 -4.771 -4.257 1.00 89.31 88 ALA A C 1
ATOM 743 O O . ALA A 1 88 ? 15.294 -4.812 -4.099 1.00 89.31 88 ALA A O 1
ATOM 744 N N . ASP A 1 89 ? 13.228 -4.504 -3.254 1.00 88.69 89 ASP A N 1
ATOM 745 C CA . ASP A 1 89 ? 13.622 -4.136 -1.887 1.00 88.69 89 ASP A CA 1
ATOM 746 C C . ASP A 1 89 ? 14.617 -2.957 -1.840 1.00 88.69 89 ASP A C 1
ATOM 748 O O . ASP A 1 89 ? 15.576 -2.910 -1.066 1.00 88.69 89 ASP A O 1
ATOM 752 N N . TYR A 1 90 ? 14.422 -1.973 -2.725 1.00 89.69 90 TYR A N 1
ATOM 753 C CA . TYR A 1 90 ? 15.305 -0.815 -2.819 1.00 89.69 90 TYR A CA 1
ATOM 754 C C . TYR A 1 90 ? 14.765 0.358 -1.993 1.00 89.69 90 TYR A C 1
ATOM 756 O O . TYR A 1 90 ? 14.354 1.389 -2.524 1.00 89.69 90 TYR A O 1
ATOM 764 N N . VAL A 1 91 ? 14.802 0.214 -0.667 1.00 86.75 91 VAL A N 1
ATOM 765 C CA . VAL A 1 91 ? 14.149 1.118 0.304 1.00 86.75 91 VAL A CA 1
ATOM 766 C C . VAL A 1 91 ? 14.508 2.601 0.122 1.00 86.75 91 VAL A C 1
ATOM 768 O O . VAL A 1 91 ? 13.629 3.462 0.184 1.00 86.75 91 VAL A O 1
ATOM 771 N N . ILE A 1 92 ? 15.781 2.923 -0.139 1.00 86.00 92 ILE A N 1
ATOM 772 C CA . ILE A 1 92 ? 16.228 4.317 -0.324 1.00 86.00 92 ILE A CA 1
ATOM 773 C C . ILE A 1 92 ? 15.578 4.936 -1.565 1.00 86.00 92 ILE A C 1
ATOM 775 O O . ILE A 1 92 ? 15.039 6.041 -1.502 1.00 86.00 92 ILE A O 1
ATOM 779 N N . ASN A 1 93 ? 15.600 4.222 -2.690 1.00 84.31 93 ASN A N 1
ATOM 780 C CA . ASN A 1 93 ? 15.043 4.736 -3.933 1.00 84.31 93 ASN A CA 1
ATOM 781 C C . ASN A 1 93 ? 13.507 4.696 -3.927 1.00 84.31 93 ASN A C 1
ATOM 783 O O . ASN A 1 93 ? 12.864 5.609 -4.434 1.00 84.31 93 ASN A O 1
ATOM 787 N N . MET A 1 94 ? 12.913 3.707 -3.250 1.00 87.50 94 MET A N 1
ATOM 788 C CA . MET A 1 94 ? 11.482 3.662 -2.946 1.00 87.50 94 MET A CA 1
ATOM 789 C C . MET A 1 94 ? 11.030 4.931 -2.219 1.00 87.50 94 MET A C 1
ATOM 791 O O . MET A 1 94 ? 10.037 5.535 -2.615 1.00 87.50 94 MET A O 1
ATOM 795 N N . ARG A 1 95 ? 11.765 5.372 -1.188 1.00 88.06 95 ARG A N 1
ATOM 796 C CA . ARG A 1 95 ? 11.468 6.624 -0.475 1.00 88.06 95 ARG A CA 1
ATOM 797 C C . ARG A 1 95 ? 11.498 7.828 -1.420 1.00 88.06 95 ARG A C 1
ATOM 799 O O . ARG A 1 95 ? 10.587 8.645 -1.373 1.00 88.06 95 ARG A O 1
ATOM 806 N N . ASN A 1 96 ? 12.513 7.927 -2.278 1.00 85.00 96 ASN A N 1
ATOM 807 C CA . ASN A 1 96 ? 12.636 9.038 -3.225 1.00 85.00 96 ASN A CA 1
ATOM 808 C C . ASN A 1 96 ? 11.482 9.045 -4.252 1.00 85.00 96 ASN A C 1
ATOM 810 O O . ASN A 1 96 ? 10.948 10.104 -4.576 1.00 85.00 96 ASN A O 1
ATOM 814 N N . GLU A 1 97 ? 11.057 7.875 -4.743 1.00 82.75 97 GLU A N 1
ATOM 815 C CA . GLU A 1 97 ? 9.891 7.764 -5.633 1.00 82.75 97 GLU A CA 1
ATOM 816 C C . GLU A 1 97 ? 8.580 8.107 -4.912 1.00 82.75 97 GLU A C 1
ATOM 818 O O . GLU A 1 97 ? 7.747 8.815 -5.478 1.00 82.75 97 GLU A O 1
ATOM 823 N N . LEU A 1 98 ? 8.410 7.676 -3.655 1.00 83.94 98 LEU A N 1
ATOM 824 C CA . LEU A 1 98 ? 7.262 8.044 -2.815 1.00 83.94 98 LEU A CA 1
ATOM 825 C C . LEU A 1 98 ? 7.182 9.553 -2.587 1.00 83.94 98 LEU A C 1
ATOM 827 O O . LEU A 1 98 ? 6.101 10.130 -2.668 1.00 83.94 98 LEU A O 1
ATOM 831 N N . GLU A 1 99 ? 8.316 10.195 -2.323 1.00 83.38 99 GLU A N 1
ATOM 832 C CA . GLU A 1 99 ? 8.390 11.638 -2.129 1.00 83.38 99 GLU A CA 1
ATOM 833 C C . GLU A 1 99 ? 7.946 12.389 -3.392 1.00 83.38 99 GLU A C 1
ATOM 835 O O . GLU A 1 99 ? 7.078 13.258 -3.324 1.00 83.38 99 GLU A O 1
ATOM 840 N N . VAL A 1 100 ? 8.455 12.006 -4.568 1.00 77.31 100 VAL A N 1
ATOM 841 C CA . VAL A 1 100 ? 8.038 12.622 -5.841 1.00 77.31 100 VAL A CA 1
ATOM 842 C C . VAL A 1 100 ? 6.559 12.375 -6.132 1.00 77.31 100 VAL A C 1
ATOM 844 O O . VAL A 1 100 ? 5.856 13.282 -6.591 1.00 77.31 100 VAL A O 1
ATOM 847 N N . PHE A 1 101 ? 6.079 11.163 -5.846 1.00 75.25 101 PHE A N 1
ATOM 848 C CA . PHE A 1 101 ? 4.669 10.816 -5.976 1.00 75.25 101 PHE A CA 1
ATOM 849 C C . PHE A 1 101 ? 3.794 11.716 -5.091 1.00 75.25 101 PHE A C 1
ATOM 851 O O . PHE A 1 101 ? 2.790 12.238 -5.572 1.00 75.25 101 PHE A O 1
ATOM 858 N N . TRP A 1 102 ? 4.206 11.958 -3.843 1.00 74.38 102 TRP A N 1
ATOM 859 C CA . TRP A 1 102 ? 3.472 12.759 -2.860 1.00 74.38 102 TRP A CA 1
ATOM 860 C C . TRP A 1 102 ? 3.465 14.263 -3.159 1.00 74.38 102 TRP A C 1
ATOM 862 O O . TRP A 1 102 ? 2.446 14.927 -2.973 1.00 74.38 102 TRP A O 1
ATOM 872 N N . TRP A 1 103 ? 4.587 14.818 -3.626 1.00 76.31 103 TRP A N 1
ATOM 873 C CA . TRP A 1 103 ? 4.693 16.253 -3.923 1.00 76.31 103 TRP A CA 1
ATOM 874 C C . TRP A 1 103 ? 3.992 16.665 -5.209 1.00 76.31 103 TRP A C 1
ATOM 876 O O . TRP A 1 103 ? 3.596 17.823 -5.370 1.00 76.31 103 TRP A O 1
ATOM 886 N N . THR A 1 104 ? 3.825 15.729 -6.132 1.00 72.00 104 THR A N 1
ATOM 887 C CA . THR A 1 104 ? 3.152 16.014 -7.389 1.00 72.00 104 THR A CA 1
ATOM 888 C C . THR A 1 104 ? 1.630 15.918 -7.181 1.00 72.00 104 THR A C 1
ATOM 890 O O . THR A 1 104 ? 1.135 15.110 -6.398 1.00 72.00 104 THR A O 1
ATOM 893 N N . ARG A 1 105 ? 0.843 16.798 -7.816 1.00 67.69 105 ARG A N 1
ATOM 894 C CA . ARG A 1 105 ? -0.627 16.799 -7.686 1.00 67.69 105 ARG A CA 1
ATOM 895 C C . ARG A 1 105 ? -1.246 15.885 -8.739 1.00 67.69 105 ARG A C 1
ATOM 897 O O . ARG A 1 105 ? -1.285 16.246 -9.913 1.00 67.69 105 ARG A O 1
ATOM 904 N N . TRP A 1 106 ? -1.794 14.748 -8.315 1.00 70.81 106 TRP A N 1
ATOM 905 C CA . TRP A 1 106 ? -2.431 13.776 -9.210 1.00 70.81 106 TRP A CA 1
ATOM 906 C C . TRP A 1 106 ? -3.809 13.395 -8.661 1.00 70.81 106 TRP A C 1
ATOM 908 O O . TRP A 1 106 ? -3.899 12.802 -7.585 1.00 70.81 106 TRP A O 1
ATOM 918 N N . PRO A 1 107 ? -4.904 13.700 -9.371 1.00 68.88 107 PRO A N 1
ATOM 919 C CA . PRO A 1 107 ? -6.199 13.119 -9.050 1.00 68.88 107 PRO A CA 1
ATOM 920 C C . PRO A 1 107 ? -6.168 11.615 -9.352 1.00 68.88 107 PRO A C 1
ATOM 922 O O . PRO A 1 107 ? -6.043 11.215 -10.510 1.00 68.88 107 PRO A O 1
ATOM 925 N N . VAL A 1 108 ? -6.295 10.788 -8.309 1.00 67.56 108 VAL A N 1
ATOM 926 C CA . VAL A 1 108 ? -6.296 9.312 -8.398 1.00 67.56 108 VAL A CA 1
ATOM 927 C C . VAL A 1 108 ? -7.348 8.806 -9.392 1.00 67.56 108 VAL A C 1
ATOM 929 O O . VAL A 1 108 ? -7.098 7.854 -10.122 1.00 67.56 108 VAL A O 1
ATOM 932 N N . CYS A 1 109 ? -8.491 9.492 -9.492 1.00 71.38 109 CYS A N 1
ATOM 933 C CA . CYS A 1 109 ? -9.572 9.162 -10.425 1.00 71.38 109 CYS A CA 1
ATOM 934 C C . CYS A 1 109 ? -9.207 9.295 -11.911 1.00 71.38 109 CYS A C 1
ATOM 936 O O . CYS A 1 109 ? -9.922 8.765 -12.753 1.00 71.38 109 CYS A O 1
ATOM 938 N N . ASN A 1 110 ? -8.112 9.983 -12.238 1.00 70.25 110 ASN A N 1
ATOM 939 C CA . ASN A 1 110 ? -7.660 10.173 -13.613 1.00 70.25 110 ASN A CA 1
ATOM 940 C C . ASN A 1 110 ? -6.429 9.304 -13.941 1.00 70.25 110 ASN A C 1
ATOM 942 O O . ASN A 1 110 ? -5.729 9.577 -14.921 1.00 70.25 110 ASN A O 1
ATOM 946 N N . ILE A 1 111 ? -6.092 8.327 -13.095 1.00 71.50 111 ILE A N 1
ATOM 947 C CA . ILE A 1 111 ? -5.091 7.312 -13.426 1.00 71.50 111 ILE A CA 1
ATOM 948 C C . ILE A 1 111 ? -5.795 6.287 -14.323 1.00 71.50 111 ILE A C 1
ATOM 950 O O . ILE A 1 111 ? -6.801 5.721 -13.894 1.00 71.50 111 ILE A O 1
ATOM 954 N N . PRO A 1 112 ? -5.333 6.090 -15.570 1.00 71.19 112 PRO A N 1
ATOM 955 C CA . PRO A 1 112 ? -5.953 5.127 -16.461 1.00 71.19 112 PRO A CA 1
ATOM 956 C C . PRO A 1 112 ? -5.767 3.728 -15.888 1.00 71.19 112 PRO A C 1
ATOM 958 O O . PRO A 1 112 ? -4.732 3.414 -15.295 1.00 71.19 112 PRO A O 1
ATOM 961 N N . ASP A 1 113 ? -6.773 2.894 -16.099 1.00 68.81 113 ASP A N 1
ATOM 962 C CA . ASP A 1 113 ? -6.649 1.471 -15.852 1.00 68.81 113 ASP A CA 1
ATOM 963 C C . ASP A 1 113 ? -5.522 0.902 -16.744 1.00 68.81 113 ASP A C 1
ATOM 965 O O . ASP A 1 113 ? -5.558 1.125 -17.959 1.00 68.81 113 ASP A O 1
ATOM 969 N N . PRO A 1 114 ? -4.513 0.203 -16.185 1.00 65.69 114 PRO A N 1
ATOM 970 C CA . PRO A 1 114 ? -3.487 -0.475 -16.978 1.00 65.69 114 PRO A CA 1
ATOM 971 C C . PRO A 1 114 ? -4.036 -1.536 -17.955 1.00 65.69 114 PRO A C 1
ATOM 973 O O . PRO A 1 114 ? -3.297 -1.963 -18.842 1.00 65.69 114 PRO A O 1
ATOM 976 N N . GLY A 1 115 ? -5.302 -1.952 -17.820 1.00 62.22 115 GLY A N 1
ATOM 977 C CA . GLY A 1 115 ? -5.975 -2.926 -18.683 1.00 62.22 115 GLY A CA 1
ATOM 978 C C . GLY A 1 115 ? -5.452 -4.364 -18.539 1.00 62.22 115 GLY A C 1
ATOM 979 O O . GLY A 1 115 ? -4.565 -4.648 -17.737 1.00 62.22 115 GLY A O 1
ATOM 980 N N . GLU A 1 116 ? -5.966 -5.282 -19.374 1.00 51.72 116 GLU A N 1
ATOM 981 C CA . GLU A 1 116 ? -5.535 -6.699 -19.481 1.00 51.72 116 GLU A CA 1
ATOM 982 C C . GLU A 1 116 ? -4.066 -6.881 -19.926 1.00 51.72 116 GLU A C 1
ATOM 984 O O . GLU A 1 116 ? -3.549 -7.994 -19.972 1.00 51.72 116 GLU A O 1
ATOM 989 N N . GLN A 1 117 ? -3.369 -5.791 -20.260 1.00 53.56 117 GLN A N 1
ATOM 990 C CA . GLN A 1 117 ? -1.995 -5.785 -20.779 1.00 53.56 117 GLN A CA 1
ATOM 991 C C . GLN A 1 117 ? -0.942 -6.123 -19.716 1.00 53.56 117 GLN A C 1
ATOM 993 O O . GLN A 1 117 ? 0.245 -6.248 -20.018 1.00 53.56 117 GLN A O 1
ATOM 998 N N . VAL A 1 118 ? -1.358 -6.260 -18.461 1.00 56.12 118 VAL A N 1
ATOM 999 C CA . VAL A 1 118 ? -0.467 -6.382 -17.322 1.00 56.12 118 VAL A CA 1
ATOM 1000 C C . VAL A 1 118 ? -0.867 -7.629 -16.551 1.00 56.12 118 VAL A C 1
ATOM 1002 O O . VAL A 1 118 ? -1.851 -7.600 -15.828 1.00 56.12 118 VAL A O 1
ATOM 1005 N N . ASP A 1 119 ? -0.104 -8.704 -16.771 1.00 63.72 119 ASP A N 1
ATOM 1006 C CA . ASP A 1 119 ? -0.036 -9.971 -16.022 1.00 63.72 119 ASP A CA 1
ATOM 1007 C C . ASP A 1 119 ? -1.087 -10.147 -14.893 1.00 63.72 119 ASP A C 1
ATOM 1009 O O . ASP A 1 119 ? -1.096 -9.338 -13.960 1.00 63.72 119 ASP A O 1
ATOM 1013 N N . PRO A 1 120 ? -1.897 -11.229 -14.883 1.00 65.94 120 PRO A N 1
ATOM 1014 C CA . PRO A 1 120 ? -2.866 -11.514 -13.819 1.00 65.94 120 PRO A CA 1
ATOM 1015 C C . PRO A 1 120 ? -2.326 -11.340 -12.391 1.00 65.94 120 PRO A C 1
ATOM 1017 O O . PRO A 1 120 ? -3.064 -10.923 -11.499 1.00 65.94 120 PRO A O 1
ATOM 1020 N N . GLU A 1 121 ? -1.035 -11.604 -12.164 1.00 66.56 121 GLU A N 1
ATOM 1021 C CA . GLU A 1 121 ? -0.376 -11.417 -10.867 1.00 66.56 121 GLU A CA 1
ATOM 1022 C C . GLU A 1 121 ? -0.360 -9.952 -10.398 1.00 66.56 121 GLU A C 1
ATOM 1024 O O . GLU A 1 121 ? -0.443 -9.678 -9.198 1.00 66.56 121 GLU A O 1
ATOM 1029 N N . ARG A 1 122 ? -0.306 -8.996 -11.329 1.00 65.56 122 ARG A N 1
ATOM 1030 C CA . ARG A 1 122 ? -0.361 -7.551 -11.050 1.00 65.56 122 ARG A CA 1
ATOM 1031 C C . ARG A 1 122 ? -1.779 -7.045 -10.846 1.00 65.56 122 ARG A C 1
ATOM 1033 O O . ARG A 1 122 ? -1.988 -6.085 -10.111 1.00 65.56 122 ARG A O 1
ATOM 1040 N N . TYR A 1 123 ? -2.748 -7.725 -11.447 1.00 62.25 123 TYR A N 1
ATOM 1041 C CA . TYR A 1 123 ? -4.165 -7.407 -11.340 1.00 62.25 123 TYR A CA 1
ATOM 1042 C C . TYR A 1 123 ? -4.843 -8.072 -10.131 1.00 62.25 123 TYR A C 1
ATOM 1044 O O . TYR A 1 123 ? -6.055 -7.963 -9.960 1.00 62.25 123 TYR A O 1
ATOM 1052 N N . THR A 1 124 ? -4.084 -8.707 -9.233 1.00 57.28 124 THR A N 1
ATOM 1053 C CA . THR A 1 124 ? -4.600 -9.309 -7.989 1.00 57.28 124 THR A CA 1
ATOM 1054 C C . THR A 1 124 ? -5.311 -8.308 -7.067 1.00 57.28 124 THR A C 1
ATOM 1056 O O . THR A 1 124 ? -6.089 -8.728 -6.213 1.00 57.28 124 THR A O 1
ATOM 1059 N N . ALA A 1 125 ? -5.158 -6.996 -7.282 1.00 53.00 125 ALA A N 1
ATOM 1060 C CA . ALA A 1 125 ? -5.989 -5.960 -6.661 1.00 53.00 125 ALA A CA 1
ATOM 1061 C C . ALA A 1 125 ? -7.480 -6.011 -7.077 1.00 53.00 125 ALA A C 1
ATOM 1063 O O . ALA A 1 125 ? -8.332 -5.514 -6.344 1.00 53.00 125 ALA A O 1
ATOM 1064 N N . SER A 1 126 ? -7.801 -6.617 -8.226 1.00 51.97 126 SER A N 1
ATOM 1065 C CA . SER A 1 126 ? -9.176 -6.892 -8.680 1.00 51.97 126 SER A CA 1
ATOM 1066 C C . SER A 1 126 ? -9.789 -8.139 -8.044 1.00 51.97 126 SER A C 1
ATOM 1068 O O . SER A 1 126 ? -11.000 -8.347 -8.144 1.00 51.97 126 SER A O 1
ATOM 1070 N N . THR A 1 127 ? -8.972 -8.967 -7.379 1.00 57.53 127 THR A N 1
ATOM 1071 C CA . THR A 1 127 ? -9.485 -10.094 -6.601 1.00 57.53 127 THR A CA 1
ATOM 1072 C C . THR A 1 127 ? -10.430 -9.515 -5.552 1.00 57.53 127 THR A C 1
ATOM 1074 O O . THR A 1 127 ? -10.034 -8.585 -4.839 1.00 57.53 127 THR A O 1
ATOM 1077 N N . PRO A 1 128 ? -11.677 -10.006 -5.444 1.00 67.88 128 PRO A N 1
ATOM 1078 C CA . PRO A 1 128 ? -12.601 -9.494 -4.446 1.00 67.88 128 PRO A CA 1
ATOM 1079 C C . PRO A 1 128 ? -11.935 -9.578 -3.075 1.00 67.88 128 PRO A C 1
ATOM 1081 O O . PRO A 1 128 ? -11.352 -10.609 -2.725 1.00 67.88 128 PRO A O 1
ATOM 1084 N N . LYS A 1 129 ? -11.986 -8.475 -2.316 1.00 70.69 129 LYS A N 1
ATOM 1085 C CA . LYS A 1 129 ? -11.432 -8.425 -0.962 1.00 70.69 129 LYS A CA 1
ATOM 1086 C C . LYS A 1 129 ? -12.004 -9.596 -0.170 1.00 70.69 129 LYS A C 1
ATOM 1088 O O . LYS A 1 129 ? -13.207 -9.651 0.079 1.00 70.69 129 LYS A O 1
ATOM 1093 N N . LYS A 1 130 ? -11.139 -10.534 0.214 1.00 77.06 130 LYS A N 1
ATOM 1094 C CA . LYS A 1 130 ? -11.498 -11.590 1.152 1.00 77.06 130 LYS A CA 1
ATOM 1095 C C . LYS A 1 130 ? -11.420 -10.988 2.546 1.00 77.06 130 LYS A C 1
ATOM 1097 O O . LYS A 1 130 ? -10.337 -10.854 3.106 1.00 77.06 130 LYS A O 1
ATOM 1102 N N . TYR A 1 131 ? -12.561 -10.556 3.051 1.00 77.94 131 TYR A N 1
ATOM 1103 C CA . TYR A 1 131 ? -12.663 -10.074 4.416 1.00 77.94 131 TYR A CA 1
ATOM 1104 C C . TYR A 1 131 ? -12.600 -11.251 5.396 1.00 77.94 131 TYR A C 1
ATOM 1106 O O . TYR A 1 131 ? -12.961 -12.381 5.058 1.00 77.94 131 TYR A O 1
ATOM 1114 N N . GLU A 1 132 ? -12.104 -10.984 6.599 1.00 79.31 132 GLU A N 1
ATOM 1115 C CA . GLU A 1 132 ? -12.108 -11.959 7.682 1.00 79.31 132 GLU A CA 1
ATOM 1116 C C . GLU A 1 132 ? -13.488 -11.991 8.336 1.00 79.31 132 GLU A C 1
ATOM 1118 O O . GLU A 1 132 ? -14.051 -10.946 8.672 1.00 79.31 132 GLU A O 1
ATOM 1123 N N . GLU A 1 133 ? -14.011 -13.199 8.523 1.00 83.69 133 GLU A N 1
ATOM 1124 C CA . GLU A 1 133 ? -15.198 -13.440 9.336 1.00 83.69 133 GLU A CA 1
ATOM 1125 C C . GLU A 1 133 ? -14.784 -13.638 10.792 1.00 83.69 133 GLU A C 1
ATOM 1127 O O . GLU A 1 133 ? -13.693 -14.132 11.105 1.00 83.69 133 GLU A O 1
ATOM 1132 N N . VAL A 1 134 ? -15.687 -13.291 11.703 1.00 82.50 134 VAL A N 1
ATOM 1133 C CA . VAL A 1 134 ? -15.478 -13.537 13.126 1.00 82.50 134 VAL A CA 1
ATOM 1134 C C . VAL A 1 134 ? -15.326 -15.052 13.369 1.00 82.50 134 VAL A C 1
ATOM 1136 O O . VAL A 1 134 ? -16.211 -15.826 12.999 1.00 82.50 134 VAL A O 1
ATOM 1139 N N . PRO A 1 135 ? -14.252 -15.527 14.034 1.00 86.12 135 PRO A N 1
ATOM 1140 C CA . PRO A 1 135 ? -14.087 -16.953 14.286 1.00 86.12 135 PRO A CA 1
ATOM 1141 C C . PRO A 1 135 ? -15.238 -17.532 15.121 1.00 86.12 135 PRO A C 1
ATOM 1143 O O . PRO A 1 135 ? -15.560 -17.012 16.192 1.00 86.12 135 PRO A O 1
ATOM 1146 N N . ALA A 1 136 ? -15.789 -18.675 14.703 1.00 89.06 136 ALA A N 1
ATOM 1147 C CA . ALA A 1 136 ? -16.977 -19.288 15.318 1.00 89.06 136 ALA A CA 1
ATOM 1148 C C . ALA A 1 136 ? -16.839 -19.610 16.822 1.00 89.06 136 ALA A C 1
ATOM 1150 O O . ALA A 1 136 ? -17.829 -19.759 17.540 1.00 89.06 136 ALA A O 1
ATOM 1151 N N . TRP A 1 137 ? -15.613 -19.747 17.334 1.00 89.94 137 TRP A N 1
ATOM 1152 C CA . TRP A 1 137 ? -15.395 -19.984 18.762 1.00 89.94 137 TRP A CA 1
ATOM 1153 C C . TRP A 1 137 ? -15.719 -18.753 19.620 1.00 89.94 137 TRP A C 1
ATOM 1155 O O . TRP A 1 137 ? -16.107 -18.911 20.775 1.00 89.94 137 TRP A O 1
ATOM 1165 N N . THR A 1 138 ? -15.610 -17.542 19.070 1.00 86.00 138 THR A N 1
ATOM 1166 C CA . THR A 1 138 ? -15.818 -16.287 19.811 1.00 86.00 138 THR A CA 1
ATOM 1167 C C . THR A 1 138 ? -17.285 -16.076 20.203 1.00 86.00 138 THR A C 1
ATOM 1169 O O . THR A 1 138 ? -17.577 -15.508 21.260 1.00 86.00 138 THR A O 1
ATOM 1172 N N . GLU A 1 139 ? -18.230 -16.598 19.414 1.00 85.81 139 GLU A N 1
ATOM 1173 C CA . GLU A 1 139 ? -19.660 -16.576 19.740 1.00 85.81 139 GLU A CA 1
ATOM 1174 C C . GLU A 1 139 ? -19.956 -17.367 21.018 1.00 85.81 139 GLU A C 1
ATOM 1176 O O . GLU A 1 139 ? -20.759 -16.932 21.842 1.00 85.81 139 GLU A O 1
ATOM 1181 N N . LYS A 1 140 ? -19.232 -18.473 21.233 1.00 91.00 140 LYS A N 1
ATOM 1182 C CA . LYS A 1 140 ? -19.410 -19.385 22.375 1.00 91.00 140 LYS A CA 1
ATOM 1183 C C . LYS A 1 140 ? -18.856 -18.836 23.690 1.00 91.00 140 LYS A C 1
ATOM 1185 O O . LYS A 1 140 ? -19.159 -19.376 24.752 1.00 91.00 140 LYS A O 1
ATOM 1190 N N . VAL A 1 141 ? -18.034 -17.790 2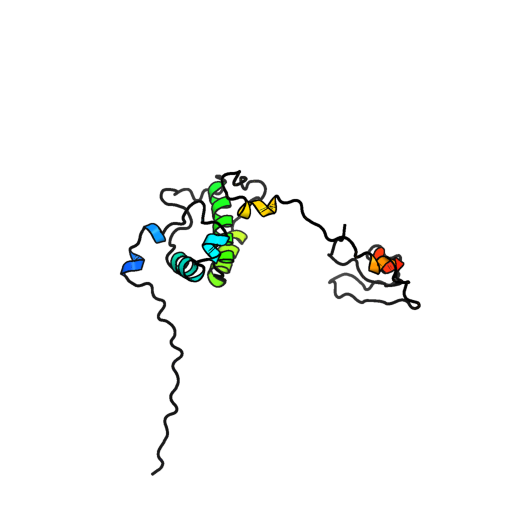3.639 1.00 91.62 141 VAL A N 1
ATOM 1191 C CA . VAL A 1 141 ? -17.435 -17.188 24.836 1.00 91.62 141 VAL A CA 1
ATOM 1192 C C . VAL A 1 141 ? -18.509 -16.422 25.606 1.00 91.62 141 VAL A C 1
ATOM 1194 O O . VAL A 1 141 ? -19.099 -15.480 25.079 1.00 91.62 141 VAL A O 1
ATOM 1197 N N . ALA A 1 142 ? -18.768 -16.805 26.854 1.00 93.88 142 ALA A N 1
ATOM 1198 C CA . ALA A 1 142 ? -19.699 -16.071 27.706 1.00 93.88 142 ALA A CA 1
ATOM 1199 C C . ALA A 1 142 ? -19.194 -14.634 27.978 1.00 93.88 142 ALA A C 1
ATOM 1201 O O . ALA A 1 142 ? -17.980 -14.414 28.009 1.00 93.88 142 ALA A O 1
ATOM 1202 N N . PRO A 1 143 ? -20.090 -13.654 28.186 1.00 95.12 143 PRO A N 1
ATOM 1203 C CA . PRO A 1 143 ? -19.698 -12.311 28.610 1.00 95.12 143 PRO A CA 1
ATOM 1204 C C . PRO A 1 143 ? -18.922 -12.329 29.933 1.00 95.12 143 PRO A C 1
ATOM 1206 O O . PRO A 1 143 ? -19.132 -13.208 30.775 1.00 95.12 143 PRO A O 1
ATOM 1209 N N . LEU A 1 144 ? -18.047 -11.343 30.136 1.00 95.25 144 LEU A N 1
ATOM 1210 C CA . LEU A 1 144 ? -17.320 -11.193 31.394 1.00 95.25 144 LEU A CA 1
ATOM 1211 C C . LEU A 1 144 ? -18.289 -10.888 32.543 1.00 95.25 144 LEU A C 1
ATOM 1213 O O . LEU A 1 144 ? -19.249 -10.135 32.382 1.00 95.25 144 LEU A O 1
ATOM 1217 N N . LYS A 1 145 ? -18.021 -11.461 33.722 1.00 95.06 145 LYS A N 1
ATOM 1218 C CA . LYS A 1 145 ? -18.835 -11.225 34.928 1.00 95.06 145 LYS A CA 1
ATOM 1219 C C . LYS A 1 145 ? -18.747 -9.776 35.404 1.00 95.06 145 LYS A C 1
ATOM 1221 O O . LYS A 1 145 ? -19.738 -9.220 35.861 1.00 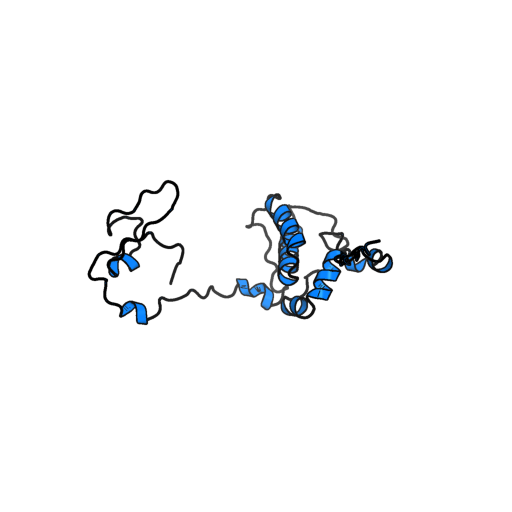95.06 145 LYS A O 1
ATOM 1226 N N . GLU A 1 146 ? -17.567 -9.186 35.277 1.00 95.69 146 GLU A N 1
ATOM 1227 C CA . GLU A 1 146 ? -17.272 -7.807 35.651 1.00 95.69 146 GLU A CA 1
ATOM 1228 C C . GLU A 1 146 ? -16.962 -6.996 34.396 1.00 95.69 146 GLU A C 1
ATOM 1230 O O . GLU A 1 146 ? -16.435 -7.535 33.419 1.00 95.69 146 GLU A O 1
ATOM 1235 N N . LEU A 1 147 ? -17.316 -5.710 34.425 1.00 95.38 147 LEU A N 1
ATOM 1236 C CA . LEU A 1 147 ? -17.074 -4.805 33.310 1.00 95.38 147 LEU A CA 1
ATOM 1237 C C . LEU A 1 147 ? -15.566 -4.622 33.115 1.00 95.38 147 LEU A C 1
ATOM 1239 O O . LEU A 1 147 ? -14.892 -4.050 33.972 1.00 95.38 147 LEU A O 1
ATOM 1243 N N . LEU A 1 148 ? -15.051 -5.052 31.964 1.00 95.75 148 LEU A N 1
ATOM 1244 C CA . LEU A 1 148 ? -13.676 -4.760 31.571 1.00 95.75 148 LEU A CA 1
ATOM 1245 C C . LEU A 1 148 ? -13.634 -3.435 30.815 1.00 95.75 148 LEU A C 1
ATOM 1247 O O . LEU A 1 148 ? -14.143 -3.342 29.701 1.00 95.75 148 LEU A O 1
ATOM 1251 N N . HIS A 1 149 ? -12.993 -2.426 31.395 1.00 95.50 149 HIS A N 1
ATOM 1252 C CA . HIS A 1 149 ? -12.758 -1.146 30.734 1.00 95.50 149 HIS A CA 1
ATOM 1253 C C . HIS A 1 149 ? -11.364 -1.111 30.096 1.00 95.50 149 HIS A C 1
ATOM 1255 O O . HIS A 1 149 ? -10.360 -1.249 30.796 1.00 95.50 149 HIS A O 1
ATOM 1261 N N . ILE A 1 150 ? -11.303 -0.918 28.775 1.00 93.88 150 ILE A N 1
ATOM 1262 C CA . ILE A 1 150 ? -10.056 -0.779 28.014 1.00 93.88 150 ILE A CA 1
ATOM 1263 C C . ILE A 1 150 ? -9.864 0.705 27.666 1.00 93.88 150 ILE A C 1
ATOM 1265 O O . ILE A 1 150 ? -10.600 1.227 26.825 1.00 93.88 150 ILE A O 1
ATOM 1269 N N . PRO A 1 151 ? -8.883 1.395 28.276 1.00 92.38 151 PRO A N 1
ATOM 1270 C CA . PRO A 1 151 ? -8.639 2.805 27.998 1.00 92.38 151 PRO A CA 1
ATOM 1271 C C . PRO A 1 151 ? -8.043 3.006 26.598 1.00 92.38 151 PRO A C 1
ATOM 1273 O O . PRO A 1 151 ? -7.304 2.157 26.097 1.00 92.38 151 PRO A O 1
ATOM 1276 N N . HIS A 1 152 ? -8.301 4.165 25.989 1.00 88.12 152 HIS A N 1
ATOM 1277 C CA . HIS A 1 152 ? -7.697 4.559 24.709 1.00 88.12 152 HIS A CA 1
ATOM 1278 C C . HIS A 1 152 ? -6.871 5.844 24.820 1.00 88.12 152 HIS A C 1
ATOM 1280 O O . HIS A 1 152 ? -7.057 6.649 25.726 1.00 88.12 152 HIS A O 1
ATOM 1286 N N . SER A 1 153 ? -5.977 6.076 23.861 1.00 88.19 153 SER A N 1
ATOM 1287 C CA . SER A 1 153 ? -5.126 7.275 23.788 1.00 88.19 153 SER A CA 1
ATOM 1288 C C . SER A 1 153 ? -5.505 8.230 22.649 1.00 88.19 153 SER A C 1
ATOM 1290 O O . SER A 1 153 ? -4.696 9.067 22.253 1.00 88.19 153 SER A O 1
ATOM 1292 N N . GLN A 1 154 ? -6.721 8.107 22.097 1.00 81.25 154 GLN A N 1
ATOM 1293 C CA . GLN A 1 154 ? -7.167 8.958 20.989 1.00 81.25 154 GLN A CA 1
ATOM 1294 C C . GLN A 1 154 ? -7.094 10.457 21.344 1.00 81.25 154 GLN A C 1
ATOM 1296 O O . GLN A 1 154 ? -7.688 10.875 22.342 1.00 81.25 154 GLN A O 1
ATOM 1301 N N . PRO A 1 155 ? -6.389 11.274 20.538 1.00 82.31 155 PRO A N 1
ATOM 1302 C CA . PRO A 1 155 ? -6.308 12.712 20.758 1.00 82.31 155 PRO A CA 1
ATOM 1303 C C . PRO A 1 155 ? -7.693 13.357 20.697 1.00 82.31 155 PRO A C 1
ATOM 1305 O O . PRO A 1 155 ? -8.491 13.019 19.828 1.00 82.31 155 PRO A O 1
ATOM 1308 N N . CYS A 1 156 ? -7.953 14.320 21.584 1.00 79.44 156 CYS A N 1
ATOM 1309 C CA . CYS A 1 156 ? -9.190 15.115 21.616 1.00 79.44 156 CYS A CA 1
ATOM 1310 C C . CYS A 1 156 ? -10.492 14.339 21.906 1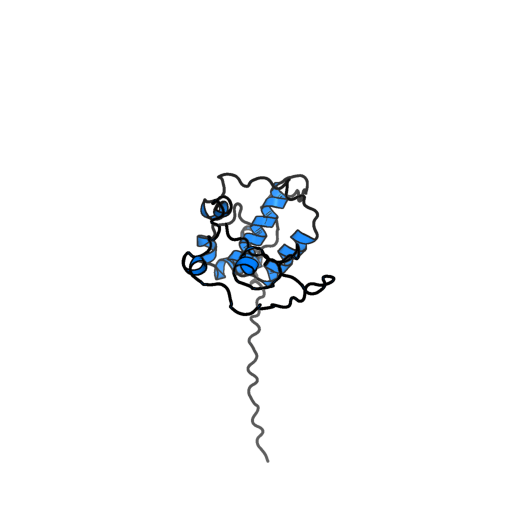.00 79.44 156 CYS A C 1
ATOM 1312 O O . CYS A 1 156 ? -11.563 14.943 21.859 1.00 79.44 156 CYS A O 1
ATOM 1314 N N . THR A 1 157 ? -10.413 13.059 22.278 1.00 79.31 157 THR A N 1
ATOM 1315 C CA . THR A 1 157 ? -11.569 12.239 22.670 1.00 79.31 157 THR A CA 1
ATOM 1316 C C . THR A 1 157 ? -11.435 11.858 24.145 1.00 79.31 157 THR A C 1
ATOM 1318 O O . THR A 1 157 ? -10.390 11.366 24.571 1.00 79.31 157 THR A O 1
ATOM 1321 N N . GLY A 1 158 ? -12.472 12.115 24.949 1.00 84.81 158 GLY A N 1
ATOM 1322 C CA . GLY A 1 158 ? -12.515 11.686 26.353 1.00 84.81 158 GLY A CA 1
ATOM 1323 C C . GLY A 1 158 ? -12.596 10.163 26.481 1.00 84.81 158 GLY A C 1
ATOM 1324 O O . GLY A 1 158 ? -12.965 9.493 25.523 1.00 84.81 158 GLY A O 1
ATOM 1325 N N . GLN A 1 159 ? -12.261 9.615 27.655 1.00 91.44 159 GLN A N 1
ATOM 1326 C CA . GLN A 1 159 ? -12.450 8.181 27.904 1.00 91.44 159 GLN A CA 1
ATOM 1327 C C . GLN A 1 159 ? -13.931 7.810 27.871 1.00 91.44 159 GLN A C 1
ATOM 1329 O O . GLN A 1 159 ? -14.783 8.584 28.317 1.00 91.44 159 GLN A O 1
ATOM 1334 N N . LEU A 1 160 ? -14.213 6.592 27.415 1.00 91.12 160 LEU A N 1
ATOM 1335 C CA . LEU A 1 160 ? -15.554 6.031 27.471 1.00 91.12 160 LEU A CA 1
ATOM 1336 C C . LEU A 1 160 ? -15.982 5.830 28.929 1.00 91.12 160 LEU A C 1
ATOM 1338 O O . LEU A 1 160 ? -15.208 5.372 29.767 1.00 91.12 160 LEU A O 1
ATOM 1342 N N . THR A 1 161 ? -17.234 6.159 29.234 1.00 89.12 161 THR A N 1
ATOM 1343 C CA . THR A 1 161 ? -17.776 6.060 30.605 1.00 89.12 161 THR A CA 1
ATOM 1344 C C . THR A 1 161 ? -18.918 5.058 30.734 1.00 89.12 161 THR A C 1
ATOM 1346 O O . THR A 1 161 ? -19.270 4.664 31.844 1.00 89.12 161 THR A O 1
ATOM 1349 N N . SER A 1 162 ? -19.493 4.623 29.614 1.00 90.88 162 SER A N 1
ATOM 1350 C CA . SER A 1 162 ? -20.667 3.755 29.574 1.00 90.88 162 SER A CA 1
ATOM 1351 C C . SER A 1 162 ? -20.638 2.866 28.332 1.00 90.88 162 SER A C 1
ATOM 1353 O O . SER A 1 162 ? -20.125 3.249 27.283 1.00 90.88 162 SER A O 1
ATOM 1355 N N . LEU A 1 163 ? -21.219 1.670 28.454 1.00 90.00 163 LEU A N 1
ATOM 1356 C CA . LEU A 1 163 ? -21.399 0.710 27.359 1.00 90.00 163 LEU A CA 1
ATOM 1357 C C . LEU A 1 163 ? -22.352 1.209 26.263 1.00 90.00 163 LEU A C 1
ATOM 1359 O O . LEU A 1 163 ? -22.389 0.653 25.168 1.00 90.00 163 LEU A O 1
ATOM 1363 N N . GLU A 1 164 ? -23.152 2.225 26.568 1.00 90.31 164 GLU A N 1
ATOM 1364 C CA . GLU A 1 164 ? -24.139 2.839 25.687 1.00 90.31 164 GLU A CA 1
ATOM 1365 C C . GLU A 1 164 ? -23.551 3.993 24.868 1.00 90.31 164 GLU A C 1
ATOM 1367 O O . GLU A 1 164 ? -24.265 4.577 24.052 1.00 90.31 164 GLU A O 1
ATOM 1372 N N . ASP A 1 165 ? -22.275 4.326 25.080 1.00 89.12 165 ASP A N 1
ATOM 1373 C CA . ASP A 1 165 ? -21.599 5.372 24.327 1.00 89.12 165 ASP A CA 1
ATOM 1374 C C . ASP A 1 165 ? -21.618 5.052 22.822 1.00 89.12 165 ASP A C 1
ATOM 1376 O O . ASP A 1 165 ? -21.432 3.910 22.397 1.00 89.12 165 ASP A O 1
ATOM 1380 N N . LYS A 1 166 ? -21.845 6.077 22.000 1.00 87.94 166 LYS A N 1
ATOM 1381 C CA . LYS A 1 166 ? -21.882 5.968 20.533 1.00 87.94 166 LYS A CA 1
ATOM 1382 C C . LYS A 1 166 ? -20.557 5.449 19.959 1.00 87.94 166 LYS A C 1
ATOM 1384 O O . LYS A 1 166 ? -20.554 4.818 18.899 1.00 87.94 166 LYS A O 1
ATOM 1389 N N . ASP A 1 167 ? -19.461 5.730 20.662 1.00 87.06 167 ASP A N 1
ATOM 1390 C CA . ASP A 1 167 ? -18.103 5.387 20.251 1.00 87.06 167 ASP A CA 1
ATOM 1391 C C . ASP A 1 167 ? -17.675 4.008 20.800 1.00 87.06 167 ASP A C 1
ATOM 1393 O O . ASP A 1 167 ? -16.653 3.457 20.375 1.00 87.06 167 ASP A O 1
ATOM 1397 N N . ALA A 1 168 ? -18.485 3.400 21.682 1.00 90.31 168 ALA A N 1
ATOM 1398 C CA . ALA A 1 168 ? -18.273 2.045 22.179 1.00 90.31 168 ALA A CA 1
ATOM 1399 C C . ALA A 1 168 ? -18.604 0.985 21.113 1.00 90.31 168 ALA A C 1
ATOM 1401 O O . ALA A 1 168 ? -19.542 1.109 20.315 1.00 90.31 168 ALA A O 1
ATOM 1402 N N . ASP A 1 169 ? -17.827 -0.098 21.098 1.00 89.81 169 ASP A N 1
ATOM 1403 C CA . ASP A 1 169 ? -18.029 -1.180 20.139 1.00 89.81 169 ASP A CA 1
ATOM 1404 C C . ASP A 1 169 ? -19.218 -2.096 20.517 1.00 89.81 169 ASP A C 1
ATOM 1406 O O . ASP A 1 169 ? -19.269 -2.625 21.634 1.00 89.81 169 ASP A O 1
ATOM 1410 N N . PRO A 1 170 ? -20.165 -2.363 19.596 1.00 89.56 170 PRO A N 1
ATOM 1411 C CA . PRO A 1 170 ? -21.329 -3.197 19.891 1.00 89.56 170 PRO A CA 1
ATOM 1412 C C . PRO A 1 170 ? -20.995 -4.683 20.111 1.00 89.56 170 PRO A C 1
ATOM 1414 O O . PRO A 1 170 ? -21.744 -5.371 20.809 1.00 89.56 170 PRO A O 1
ATOM 1417 N N . HIS A 1 171 ? -19.903 -5.206 19.546 1.00 88.50 171 HIS A N 1
ATOM 1418 C CA . HIS A 1 171 ? -19.468 -6.588 19.762 1.00 88.50 171 HIS A CA 1
ATOM 1419 C C . HIS A 1 171 ? -18.843 -6.745 21.146 1.00 88.50 171 HIS A C 1
ATOM 1421 O O . HIS A 1 171 ? -19.183 -7.686 21.866 1.00 88.50 171 HIS A O 1
ATOM 1427 N N . PHE A 1 172 ? -18.003 -5.794 21.560 1.00 91.25 172 PHE A N 1
ATOM 1428 C CA . PHE A 1 172 ? -17.439 -5.779 22.912 1.00 91.25 172 PHE A CA 1
ATOM 1429 C C . PHE A 1 172 ? -18.495 -5.518 23.985 1.00 91.25 172 PHE A C 1
ATOM 1431 O O . PHE A 1 172 ? -18.485 -6.190 25.021 1.00 91.25 172 PHE A O 1
ATOM 1438 N N . ARG A 1 173 ? -19.501 -4.683 23.694 1.00 91.56 173 ARG A N 1
ATOM 1439 C CA . ARG A 1 173 ? -20.657 -4.488 24.577 1.00 91.56 173 ARG A CA 1
ATOM 1440 C C . ARG A 1 173 ? -21.359 -5.801 24.924 1.00 91.56 173 ARG A C 1
ATOM 1442 O O . ARG A 1 173 ? -21.638 -6.054 26.093 1.00 91.56 173 ARG A O 1
ATOM 1449 N N . LYS A 1 174 ? -21.590 -6.679 23.938 1.00 90.88 174 LYS A N 1
ATOM 1450 C CA . LYS A 1 174 ? -22.197 -8.008 24.165 1.00 90.88 174 LYS A CA 1
ATOM 1451 C C . LYS A 1 174 ? -21.365 -8.896 25.094 1.00 90.88 174 LYS A C 1
ATOM 1453 O O . LYS A 1 174 ? -21.906 -9.838 25.661 1.00 90.88 174 LYS A O 1
ATOM 1458 N N . LYS A 1 175 ? -20.065 -8.624 25.237 1.00 92.06 175 LYS A N 1
ATOM 1459 C CA . LYS A 1 175 ? -19.132 -9.378 26.083 1.00 92.06 175 LYS A CA 1
ATOM 1460 C C . LYS A 1 175 ? -18.828 -8.690 27.419 1.00 92.06 175 LYS A C 1
ATOM 1462 O O . LYS A 1 175 ? -17.977 -9.191 28.149 1.00 92.06 175 LYS A O 1
ATOM 1467 N N . ASN A 1 176 ? -19.542 -7.612 27.761 1.00 95.38 176 ASN A N 1
ATOM 1468 C CA . ASN A 1 176 ? -19.299 -6.793 28.954 1.00 95.38 176 ASN A CA 1
ATOM 1469 C C . ASN A 1 176 ? -17.895 -6.150 28.963 1.00 95.38 176 ASN A C 1
ATOM 1471 O O . ASN A 1 176 ? -17.211 -6.098 29.985 1.00 95.38 176 ASN A O 1
ATOM 1475 N N . ILE A 1 177 ? -17.452 -5.695 27.787 1.00 94.81 177 ILE A N 1
ATOM 1476 C CA . ILE A 1 177 ? -16.180 -5.001 27.577 1.00 94.81 177 ILE A CA 1
ATOM 1477 C C . ILE A 1 177 ? -16.488 -3.592 27.054 1.00 94.81 177 ILE A C 1
ATOM 1479 O O . ILE A 1 177 ? -17.171 -3.440 26.041 1.00 94.81 177 ILE A O 1
ATOM 1483 N N . LEU A 1 178 ? -15.977 -2.567 27.737 1.00 95.19 178 LEU A N 1
ATOM 1484 C CA . LEU A 1 178 ? -16.054 -1.168 27.326 1.00 95.19 178 LEU A CA 1
ATOM 1485 C C . LEU A 1 178 ? -14.753 -0.770 26.629 1.00 95.19 178 LEU A C 1
ATOM 1487 O O . LEU A 1 178 ? -13.725 -0.588 27.280 1.00 95.19 178 LEU A O 1
ATOM 1491 N N . ALA A 1 179 ? -14.809 -0.651 25.306 1.00 93.56 179 ALA A N 1
ATOM 1492 C CA . ALA A 1 179 ? -13.684 -0.265 24.466 1.00 93.56 179 ALA A CA 1
ATOM 1493 C C . ALA A 1 179 ? -14.175 0.512 23.241 1.00 93.56 179 ALA A C 1
ATOM 1495 O O . ALA A 1 179 ? -15.291 0.289 22.759 1.00 93.56 179 ALA A O 1
ATOM 1496 N N . ILE A 1 180 ? -13.322 1.402 22.733 1.00 90.25 180 ILE A N 1
ATOM 1497 C CA . ILE A 1 180 ? -13.596 2.128 21.494 1.00 90.25 180 ILE A CA 1
ATOM 1498 C C . ILE A 1 180 ? -13.619 1.161 20.315 1.00 90.25 180 ILE A C 1
ATOM 1500 O O . ILE A 1 180 ? -12.878 0.173 20.306 1.00 90.25 180 ILE A O 1
ATOM 1504 N N . ARG A 1 181 ? -14.456 1.451 19.315 1.00 85.44 181 ARG A N 1
ATOM 1505 C CA . ARG A 1 181 ? -14.509 0.660 18.082 1.00 85.44 181 ARG A CA 1
ATOM 1506 C C . ARG A 1 181 ? -13.108 0.544 17.464 1.00 85.44 181 ARG A C 1
ATOM 1508 O O . ARG A 1 181 ? -12.539 1.570 17.081 1.00 85.44 181 ARG A O 1
ATOM 1515 N N . PRO A 1 182 ? -12.534 -0.668 17.361 1.00 80.50 182 PRO A N 1
ATOM 1516 C CA . PRO A 1 182 ? -11.258 -0.840 16.690 1.00 80.50 182 PRO A CA 1
ATOM 1517 C C . PRO A 1 182 ? -11.429 -0.556 15.194 1.00 80.50 182 PRO A C 1
ATOM 1519 O O . PRO A 1 182 ? -12.468 -0.854 14.608 1.00 80.50 182 PRO A O 1
ATOM 1522 N N . ASN A 1 183 ? -10.381 -0.042 14.549 1.00 74.56 183 ASN A N 1
ATOM 1523 C CA . ASN A 1 183 ? -10.330 0.139 13.091 1.00 74.56 183 ASN A CA 1
ATOM 1524 C C . ASN A 1 183 ? -10.095 -1.200 12.362 1.00 74.56 183 ASN A C 1
ATOM 1526 O O . ASN A 1 183 ? -9.279 -1.292 11.448 1.00 74.56 183 ASN A O 1
ATOM 1530 N N . ILE A 1 184 ? -10.773 -2.253 12.815 1.00 70.06 184 ILE A N 1
ATOM 1531 C CA . ILE A 1 184 ? -10.745 -3.595 12.246 1.00 70.06 184 ILE A CA 1
ATOM 1532 C C . ILE A 1 184 ? -12.198 -3.944 11.943 1.00 70.06 184 ILE A C 1
ATOM 1534 O O . ILE A 1 184 ? -13.025 -4.044 12.847 1.00 70.06 184 ILE A O 1
ATOM 1538 N N . HIS A 1 185 ? -12.510 -4.084 10.659 1.00 63.31 185 HIS A N 1
ATOM 1539 C CA . HIS A 1 185 ? -13.828 -4.493 10.196 1.00 63.31 185 HIS A CA 1
ATOM 1540 C C . HIS A 1 185 ? -13.801 -5.986 9.875 1.00 63.31 185 HIS A C 1
ATOM 1542 O O . HIS A 1 185 ? -13.208 -6.386 8.875 1.00 63.31 185 HIS A O 1
ATOM 1548 N N . PHE A 1 186 ? -14.453 -6.785 10.719 1.00 62.81 186 PHE A N 1
ATOM 1549 C CA . PHE A 1 186 ? -14.890 -8.130 10.349 1.00 62.81 186 PHE A CA 1
ATOM 1550 C C . PHE A 1 186 ? -16.192 -8.006 9.546 1.00 62.81 186 PHE A C 1
ATOM 1552 O O . PHE A 1 186 ? -17.013 -7.136 9.865 1.00 62.81 186 PHE A O 1
ATOM 1559 N N . VAL A 1 187 ? -16.354 -8.817 8.498 1.00 61.69 187 VAL A N 1
ATOM 1560 C CA . VAL A 1 187 ? -17.639 -8.953 7.778 1.00 61.69 187 VAL A CA 1
ATOM 1561 C C . VAL A 1 187 ? -18.480 -10.080 8.348 1.00 61.69 187 VAL A C 1
ATOM 1563 O O . VAL A 1 187 ? -17.897 -11.014 8.947 1.00 61.69 187 VAL A O 1
#

Organism: NCBI:txid2831512

Radius of gyration: 26.83 Å; chains: 1; bounding box: 85×37×62 Å

Sequence (187 aa):
MAQAETLGVDKDEEDDDRPTDELIHNEELWFPSWPPPNPRAILAEREAYRHRLRYRRYRAPEGIIEDSPLYGLSRLYGLFRLYEQIMADYVINMRNELEVFWWTRWPVCNIPDPGEQVDPERYTASTPKKYEEVPAWTEKVAPLKELLHIPHSQPCTGQLTSLEDKDADPHFRKKNILAIRPNIHFV

Secondary structure (DSSP, 8-state):
-----------------PPPHHHHT-HHHHSPPSSPPPHHHHHHTHHHHHHHHHT---SS-TT-----TTSHHHHHHHHHHHHHHHHTT-HHHHHHHHHHHHHS---GGGSPP-GGGS-TTTGGGGS---PPPPPHHHHTSPPPSS-EE-----TT-PPP--TT-TTB-HHHHHTTEE-BPPS----

Foldseek 3Di:
DDDDDDDDPPPPCPPPLPDDPVLLPPPVLQAADPPHDFLVVCLVCLQVLLNSVVNHNDLHGPPPPDPDLQDLRVVVSLVSVLVSCVSSVVVVVNVVSVVVNVPDDHDPVSNDDPPPPDDVNVVCVVVPDPFAADDPVLVVDAADPAAAEDFDDDPPDDTDDDCPDPQFDPSCSRRNYGDGDDPGDHD